Protein AF-Q4C9U4-F1 (afdb_monomer)

Mean predicted aligned error: 17.98 Å

Radius of gyration: 46.25 Å; Cα contacts (8 Å, |Δi|>4): 271; chains: 1; bounding box: 84×42×144 Å

Solvent-accessible surface area (backbone atoms only — not comparable to full-atom values): 17106 Å² total; per-residue (Å²): 130,82,78,83,85,80,72,65,66,71,36,58,35,32,34,27,28,42,93,87,68,46,87,46,75,35,77,57,85,67,97,67,53,51,79,75,48,78,47,74,36,75,90,54,76,89,84,75,85,80,78,80,55,62,67,59,51,48,65,63,47,43,60,52,55,55,50,56,50,60,75,60,50,73,76,70,82,76,93,72,94,66,97,64,71,55,94,97,53,77,74,49,69,41,57,70,42,52,44,87,82,39,47,68,47,34,73,61,52,44,58,46,47,36,68,58,89,86,20,28,19,39,51,59,46,75,88,36,45,85,39,74,25,54,98,91,33,53,58,45,40,71,50,62,42,94,69,75,85,80,55,64,46,48,36,63,63,43,72,76,89,84,85,79,97,72,87,82,89,83,81,89,71,62,97,90,59,83,83,76,81,76,88,73,83,83,71,92,73,79,92,74,87,84,83,77,93,80,81,82,93,75,86,81,86,79,80,82,74,74,81,81,81,80,83,65,69,45,35,66,43,44,87,75,80,84,48,58,27,30,37,21,37,74,74,72,80,74,92,70,86,62,81,98,76,79,87,87,75,87,89,89,129

Organism: NCBI:txid165597

Nearest PDB structures (foldseek):
  5lye-assembly1_A-3  TM=8.935E-01  e=6.958E-02  Tequatrovirus T2
  5iv5-assembly1_O  TM=3.972E-01  e=8.855E-02  Tequatrovirus T4

pLDDT: mean 73.24, std 18.72, range [34.72, 97.56]

Sequence (253 aa):
MSPNLVLDDDVVNIIYIDDQGDLRKSSTAPQVGLLIARAETSGGSISGQIEDLRPNVNMLVQPLVDNVGSIIPKSSIVVFGGAVAPNGWLFCDGTPYDPSTYPQLFSAIGYGFGQVGSLFRVPDMRDRSPVGAGISFDRGTFGGSATTSLSVDNMPAHSHNVIDPGHTHSMNHGPGQHSAVALDYHNAGNGVDAYVPQWGGHAHTIYASGVGISLENTGSGTPVSVRNPYVGFAEKVSPKFMPLLTKNFLTNQ

Structure (mmCIF, N/CA/C/O backbone):
data_AF-Q4C9U4-F1
#
_entry.id   AF-Q4C9U4-F1
#
loop_
_atom_site.group_PDB
_atom_site.id
_atom_site.type_symbol
_atom_site.label_atom_id
_atom_site.label_alt_id
_atom_site.label_comp_id
_atom_site.label_asym_id
_atom_site.label_entity_id
_atom_site.label_seq_id
_atom_site.pdbx_PDB_ins_code
_atom_site.Cartn_x
_atom_site.Cartn_y
_atom_site.Cartn_z
_atom_site.occupancy
_atom_site.B_iso_or_equiv
_atom_site.auth_seq_id
_atom_site.auth_comp_id
_atom_site.auth_asym_id
_atom_site.auth_atom_id
_atom_site.pdbx_PDB_model_num
ATOM 1 N N . MET A 1 1 ? -32.346 9.140 36.152 1.00 41.81 1 MET A N 1
ATOM 2 C CA . MET A 1 1 ? -32.151 8.888 37.593 1.00 41.81 1 MET A CA 1
ATOM 3 C C . MET A 1 1 ? -31.821 7.419 37.720 1.00 41.81 1 MET A C 1
ATOM 5 O O . MET A 1 1 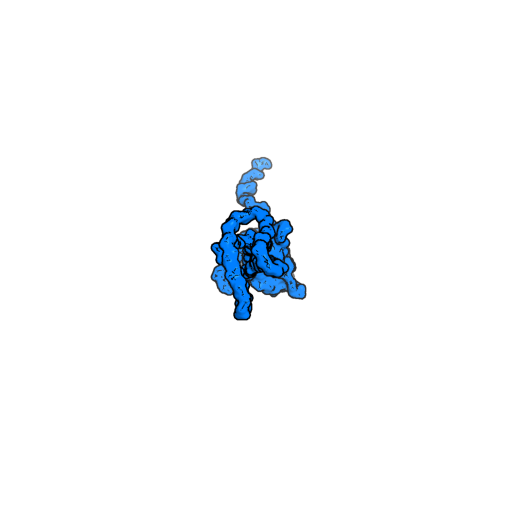? -32.661 6.612 37.339 1.00 41.81 1 MET A O 1
ATOM 9 N N . SER A 1 2 ? -30.600 7.071 38.124 1.00 48.00 2 SER A N 1
ATOM 10 C CA . SER A 1 2 ? -30.287 5.673 38.432 1.00 48.00 2 SER A CA 1
ATOM 11 C C . SER A 1 2 ? -31.188 5.225 39.585 1.00 48.00 2 SER A C 1
ATOM 13 O O . SER A 1 2 ? -31.390 6.015 40.511 1.00 48.00 2 SER A O 1
ATOM 15 N N . PRO A 1 3 ? -31.790 4.026 39.529 1.00 55.00 3 PRO A N 1
ATOM 16 C CA . PRO A 1 3 ? -32.585 3.525 40.641 1.00 55.00 3 PRO A CA 1
ATOM 17 C C . PRO A 1 3 ? -31.715 3.505 41.901 1.00 55.00 3 PRO A C 1
ATOM 19 O O . PRO A 1 3 ? -30.552 3.106 41.848 1.00 55.00 3 PRO A O 1
ATOM 22 N N . ASN A 1 4 ? -32.262 3.967 43.027 1.00 64.00 4 ASN A N 1
ATOM 23 C CA . ASN A 1 4 ? -31.571 3.883 44.310 1.00 64.00 4 ASN A CA 1
ATOM 24 C C . ASN A 1 4 ? -31.242 2.404 44.581 1.00 64.00 4 ASN A C 1
ATOM 26 O O . ASN A 1 4 ? -32.149 1.570 44.614 1.00 64.00 4 ASN A O 1
ATOM 30 N N . LEU A 1 5 ? -29.960 2.069 44.745 1.00 72.69 5 LEU A N 1
ATOM 31 C CA . LEU A 1 5 ? -29.542 0.710 45.089 1.00 72.69 5 LEU A CA 1
ATOM 32 C C . LEU A 1 5 ? -29.904 0.455 46.557 1.00 72.69 5 LEU A C 1
ATOM 34 O O . LEU A 1 5 ? -29.289 1.012 47.464 1.00 72.69 5 LEU A O 1
ATOM 38 N N . VAL A 1 6 ? -30.920 -0.371 46.789 1.00 76.62 6 VAL A N 1
ATOM 39 C CA . VAL A 1 6 ? -31.341 -0.781 48.135 1.00 76.62 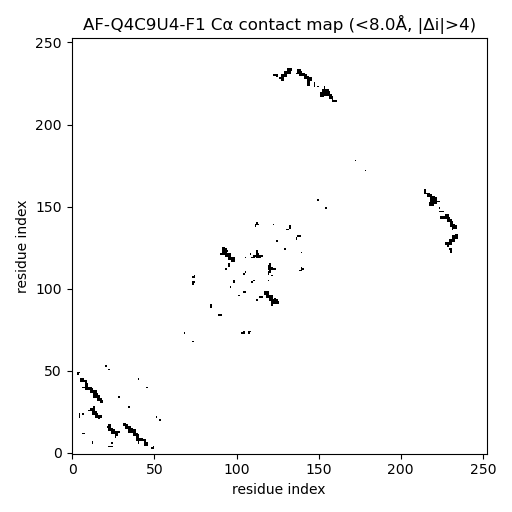6 VAL A CA 1
ATOM 40 C C . VAL A 1 6 ? -30.520 -1.995 48.549 1.00 76.62 6 VAL A C 1
ATOM 42 O O . VAL A 1 6 ? -30.505 -2.983 47.822 1.00 76.62 6 VAL A O 1
ATOM 45 N N . LEU A 1 7 ? -29.842 -1.945 49.694 1.00 76.81 7 LEU A N 1
ATOM 46 C CA . LEU A 1 7 ? -29.084 -3.076 50.239 1.00 76.81 7 LEU A CA 1
ATOM 47 C C . LEU A 1 7 ? -29.994 -3.965 51.093 1.00 76.81 7 LEU A C 1
ATOM 49 O O . LEU A 1 7 ? -30.897 -3.460 51.758 1.00 76.81 7 LEU A O 1
ATOM 53 N N . ASP A 1 8 ? -29.774 -5.276 51.034 1.00 78.38 8 ASP A N 1
ATOM 54 C CA . ASP A 1 8 ? -30.526 -6.236 51.848 1.00 78.38 8 ASP A CA 1
ATOM 55 C C . ASP A 1 8 ? -30.056 -6.161 53.312 1.00 78.38 8 ASP A C 1
ATOM 57 O O . ASP A 1 8 ? -28.891 -5.845 53.564 1.00 78.38 8 ASP A O 1
ATOM 61 N N . ASP A 1 9 ? -30.954 -6.405 54.267 1.00 79.56 9 ASP A N 1
ATOM 62 C CA . ASP A 1 9 ? -30.659 -6.338 55.708 1.00 79.56 9 ASP A CA 1
ATOM 63 C C . ASP A 1 9 ? -30.027 -7.641 56.218 1.00 79.56 9 ASP A C 1
ATOM 65 O O . ASP A 1 9 ? -30.313 -8.713 55.682 1.00 79.56 9 ASP A O 1
ATOM 69 N N . ASP A 1 10 ? -29.175 -7.541 57.240 1.00 76.06 10 ASP A N 1
ATOM 70 C CA . ASP A 1 10 ? -28.496 -8.663 57.912 1.00 76.06 10 ASP A CA 1
ATOM 71 C C . ASP A 1 10 ? -27.757 -9.646 56.973 1.00 76.06 10 ASP A C 1
ATOM 73 O O . ASP A 1 10 ? -27.529 -10.813 57.307 1.00 76.06 10 ASP A O 1
ATOM 77 N N . VAL A 1 11 ? -27.349 -9.190 55.783 1.00 76.50 11 VAL A N 1
ATOM 78 C CA . VAL A 1 11 ? -26.591 -9.997 54.816 1.00 76.50 11 VAL A CA 1
ATOM 79 C C . VAL A 1 11 ? -25.415 -9.229 54.224 1.00 76.50 11 VAL A C 1
ATOM 81 O O . VAL A 1 11 ? -25.391 -7.997 54.152 1.00 76.50 11 VAL A O 1
ATOM 84 N N . VAL A 1 12 ? -24.425 -9.982 53.745 1.00 77.44 12 VAL A N 1
ATOM 85 C CA . VAL A 1 12 ? -23.320 -9.423 52.966 1.00 77.44 12 VAL A CA 1
ATOM 86 C C . VAL A 1 12 ? -23.867 -8.916 51.636 1.00 77.44 12 VAL A C 1
ATOM 88 O O . VAL A 1 12 ? -24.388 -9.683 50.830 1.00 77.44 12 VAL A O 1
ATOM 91 N N . ASN A 1 13 ? -23.696 -7.623 51.390 1.00 79.38 13 ASN A N 1
ATOM 92 C CA . ASN A 1 13 ? -23.972 -6.980 50.119 1.00 79.38 13 ASN A CA 1
ATOM 93 C C . ASN A 1 13 ? -22.645 -6.618 49.446 1.00 79.38 13 ASN A C 1
ATOM 95 O O . ASN A 1 13 ? -21.851 -5.836 49.968 1.00 79.38 13 ASN A O 1
ATOM 99 N N . ILE A 1 14 ? -22.412 -7.159 48.261 1.00 79.75 14 ILE A N 1
ATOM 100 C CA . ILE A 1 14 ? -21.295 -6.802 47.393 1.00 79.75 14 ILE A CA 1
ATOM 101 C C . ILE A 1 14 ? -21.823 -5.875 46.312 1.00 79.75 14 ILE A C 1
ATOM 103 O O . ILE A 1 14 ? -22.688 -6.261 45.530 1.00 79.75 14 ILE A O 1
ATOM 107 N N . ILE A 1 15 ? -21.294 -4.658 46.277 1.00 83.12 15 ILE A N 1
ATOM 108 C CA . ILE A 1 15 ? -21.667 -3.604 45.336 1.00 83.12 15 ILE A CA 1
ATOM 109 C C . ILE A 1 15 ? -20.607 -3.563 44.242 1.00 83.12 15 ILE A C 1
ATOM 111 O O . ILE A 1 15 ? -19.410 -3.467 44.534 1.00 83.12 15 ILE A O 1
ATOM 115 N N . TYR A 1 16 ? -21.036 -3.641 42.988 1.00 79.88 16 TYR A N 1
ATOM 116 C CA . TYR A 1 16 ? -20.136 -3.703 41.843 1.00 79.88 16 TYR A CA 1
ATOM 117 C C . TYR A 1 16 ? -20.717 -2.989 40.623 1.00 79.88 16 TYR A C 1
ATOM 119 O O . TYR A 1 16 ? -21.915 -2.724 40.560 1.00 79.88 16 TYR A O 1
ATOM 127 N N . ILE A 1 17 ? -19.851 -2.679 39.662 1.00 80.94 17 ILE A N 1
ATOM 128 C CA . ILE A 1 17 ? -20.240 -2.241 38.319 1.00 80.94 17 ILE A CA 1
ATOM 129 C C . ILE A 1 17 ? -20.210 -3.468 37.413 1.00 80.94 17 ILE A C 1
ATOM 131 O O . ILE A 1 17 ? -19.185 -4.156 37.381 1.00 80.94 17 ILE A O 1
ATOM 135 N N . ASP A 1 18 ? -21.303 -3.759 36.713 1.00 78.56 18 ASP A N 1
ATOM 136 C CA . ASP A 1 18 ? -21.351 -4.864 35.751 1.00 78.56 18 ASP A CA 1
ATOM 137 C C . ASP A 1 18 ? -20.635 -4.538 34.423 1.00 78.56 18 ASP A C 1
ATOM 139 O O . ASP A 1 18 ? -20.049 -3.470 34.236 1.00 78.56 18 ASP A O 1
ATOM 143 N N . ASP A 1 19 ? -20.644 -5.490 33.493 1.00 76.69 19 ASP A N 1
ATOM 144 C CA . ASP A 1 19 ? -20.041 -5.369 32.161 1.00 76.69 19 ASP A CA 1
ATOM 145 C C . ASP A 1 19 ? -20.733 -4.332 31.261 1.00 76.69 19 ASP A C 1
ATOM 147 O O . ASP A 1 19 ? -20.133 -3.863 30.293 1.00 76.69 19 ASP A O 1
ATOM 151 N N . GLN A 1 20 ? -21.967 -3.941 31.590 1.00 76.88 20 GLN A N 1
ATOM 152 C CA . GLN A 1 20 ? -22.689 -2.854 30.924 1.00 76.88 20 GLN A CA 1
ATOM 153 C C . GLN A 1 20 ? -22.413 -1.488 31.564 1.00 76.88 20 GLN A C 1
ATOM 155 O O . GLN A 1 20 ? -22.865 -0.458 31.060 1.00 76.88 20 GLN A O 1
ATOM 160 N N . GLY A 1 21 ? -21.629 -1.459 32.643 1.00 72.62 21 GLY A N 1
ATOM 161 C CA . GLY A 1 21 ? -21.299 -0.243 33.356 1.00 72.62 21 GLY A CA 1
ATOM 162 C C . GLY A 1 21 ? -22.357 0.161 34.374 1.00 72.62 21 GLY A C 1
ATOM 163 O O . GLY A 1 21 ? -22.281 1.282 34.850 1.00 72.62 21 GLY A O 1
ATOM 164 N N . ASP A 1 22 ? -23.331 -0.671 34.731 1.00 78.69 22 ASP A N 1
ATOM 165 C CA . ASP A 1 22 ? -24.367 -0.313 35.702 1.00 78.69 22 ASP A CA 1
ATOM 166 C C . ASP A 1 22 ? -23.994 -0.718 37.130 1.00 78.69 22 ASP A C 1
ATOM 168 O O . ASP A 1 22 ? -23.347 -1.735 37.368 1.00 78.69 22 ASP A O 1
ATOM 172 N N . LEU A 1 23 ? -24.455 0.065 38.110 1.00 79.75 23 LEU A N 1
ATOM 173 C CA . LEU A 1 23 ? -24.293 -0.255 39.526 1.00 79.75 23 LEU A CA 1
ATOM 174 C C . LEU A 1 23 ? -25.256 -1.385 39.928 1.00 79.75 23 LEU A C 1
ATOM 176 O O . LEU A 1 23 ? -26.476 -1.243 39.811 1.00 79.75 23 LEU A O 1
ATOM 180 N N . ARG A 1 24 ? -24.715 -2.494 40.431 1.00 83.69 24 ARG A N 1
ATOM 181 C CA . ARG A 1 24 ? -25.456 -3.695 40.843 1.00 83.69 24 ARG A CA 1
ATOM 182 C C . ARG A 1 24 ? -25.030 -4.148 42.243 1.00 83.69 24 ARG A C 1
ATOM 184 O O . ARG A 1 24 ? -24.010 -3.711 42.778 1.00 83.69 24 ARG A O 1
ATOM 191 N N . LYS A 1 25 ? -25.831 -5.034 42.843 1.00 83.25 25 LYS A N 1
ATOM 192 C CA . LYS A 1 25 ? -25.524 -5.709 44.113 1.00 83.25 25 LYS A CA 1
ATOM 193 C C . LYS A 1 25 ? -25.634 -7.228 43.987 1.00 83.25 25 LYS A C 1
ATOM 195 O O . LYS A 1 25 ? -26.390 -7.724 43.155 1.00 83.25 25 LYS A O 1
ATOM 200 N N . SER A 1 26 ? -24.890 -7.958 44.810 1.00 83.69 26 SER A N 1
ATOM 201 C CA . SER A 1 26 ? -24.942 -9.421 44.927 1.00 83.69 26 SER A CA 1
ATOM 202 C C . SER A 1 26 ? -24.557 -9.859 46.341 1.00 83.69 26 SER A C 1
ATOM 204 O O . SER A 1 26 ? -23.818 -9.157 47.021 1.00 83.69 26 SER A O 1
ATOM 206 N N . SER A 1 27 ? -25.006 -11.034 46.779 1.00 78.25 27 SER A N 1
ATOM 207 C CA . SER A 1 27 ? -24.552 -11.663 48.029 1.00 78.25 27 SER A CA 1
ATOM 208 C C . SER A 1 27 ? -23.207 -12.390 47.895 1.00 78.25 27 SER A C 1
ATOM 210 O O . SER A 1 27 ? -22.598 -12.780 48.888 1.00 78.25 27 SER A O 1
ATOM 212 N N . THR A 1 28 ? -22.722 -12.572 46.664 1.00 78.88 28 THR A N 1
ATOM 213 C CA . THR A 1 28 ? -21.445 -13.228 46.341 1.00 78.88 28 THR A CA 1
ATOM 214 C C . THR A 1 28 ? -20.666 -12.428 45.304 1.00 78.88 28 THR A C 1
ATOM 216 O O . THR A 1 28 ? -21.250 -11.690 44.506 1.00 78.88 28 THR A O 1
ATOM 219 N N . ALA A 1 29 ? -19.334 -12.531 45.339 1.00 72.75 29 ALA A N 1
ATOM 220 C CA . ALA A 1 29 ? -18.484 -11.754 44.448 1.00 72.75 29 ALA A CA 1
ATOM 221 C C . ALA A 1 29 ? -18.708 -12.225 43.001 1.00 72.75 29 ALA A C 1
ATOM 223 O O . ALA A 1 29 ? -18.547 -13.420 42.732 1.00 72.75 29 ALA A O 1
ATOM 224 N N . PRO A 1 30 ? -19.094 -11.334 42.072 1.00 73.44 30 PRO A N 1
ATOM 225 C CA . PRO A 1 30 ? -19.290 -11.718 40.685 1.00 73.44 30 PRO A CA 1
ATOM 226 C C . PRO A 1 30 ? -17.948 -12.086 40.038 1.00 73.44 30 PRO A C 1
ATOM 228 O O . PRO A 1 30 ? -16.906 -11.525 40.373 1.00 73.44 30 PRO A O 1
ATOM 231 N N . GLN A 1 31 ? -17.975 -13.019 39.083 1.00 73.31 31 GLN A N 1
ATOM 232 C CA . GLN A 1 31 ? -16.783 -13.378 38.301 1.00 73.31 31 GLN A CA 1
ATOM 233 C C . GLN A 1 31 ? -16.378 -12.284 37.302 1.00 73.31 31 GLN A C 1
ATOM 235 O O . GLN A 1 31 ? -15.238 -12.261 36.845 1.00 73.31 31 GLN A O 1
ATOM 240 N N . VAL A 1 32 ? -17.310 -11.387 36.965 1.00 61.91 32 VAL A N 1
ATOM 241 C CA . VAL A 1 32 ? -17.125 -10.276 36.028 1.00 61.91 32 VAL A CA 1
ATOM 242 C C . VAL A 1 32 ? -17.750 -9.021 36.637 1.00 61.91 32 VAL A C 1
ATOM 244 O O . VAL A 1 32 ? -18.894 -9.059 37.083 1.00 61.91 32 VAL A O 1
ATOM 247 N N . GLY A 1 33 ? -16.995 -7.924 36.668 1.00 66.00 33 GLY A N 1
ATOM 248 C CA . GLY A 1 33 ? -17.428 -6.635 37.209 1.00 66.00 33 GLY A CA 1
ATOM 249 C C . GLY A 1 33 ? -16.389 -6.003 38.135 1.00 66.00 33 GLY A C 1
ATOM 250 O O . GLY A 1 33 ? -15.530 -6.688 38.694 1.00 66.00 33 GLY A O 1
ATOM 251 N N . LEU A 1 34 ? -16.450 -4.681 38.292 1.00 76.38 34 LEU A N 1
ATOM 252 C CA . LEU A 1 34 ? -15.568 -3.962 39.211 1.00 76.38 34 LEU A CA 1
ATOM 253 C C . LEU A 1 34 ? -16.214 -3.902 40.592 1.00 76.38 34 LEU A C 1
ATOM 255 O O . LEU A 1 34 ? -17.219 -3.222 40.779 1.00 76.38 34 LEU A O 1
ATOM 259 N N . LEU A 1 35 ? -15.625 -4.600 41.559 1.00 73.44 35 LEU A N 1
ATOM 260 C CA . LEU A 1 35 ? -16.020 -4.536 42.965 1.00 73.44 35 LEU A CA 1
ATOM 261 C C . LEU A 1 35 ? -15.749 -3.130 43.513 1.00 73.44 35 LEU A C 1
ATOM 263 O O . LEU A 1 35 ? -14.612 -2.664 43.472 1.00 73.44 35 LEU A O 1
ATOM 267 N N . ILE A 1 36 ? -16.780 -2.474 44.043 1.00 75.69 36 ILE A N 1
ATOM 268 C CA . ILE A 1 36 ? -16.663 -1.124 44.612 1.00 75.69 36 ILE A CA 1
ATOM 269 C C . ILE A 1 36 ? -16.715 -1.172 46.139 1.00 75.69 36 ILE A C 1
ATOM 271 O O . ILE A 1 36 ? -15.993 -0.429 46.800 1.00 75.69 36 ILE A O 1
ATOM 275 N N . ALA A 1 37 ? -17.548 -2.044 46.718 1.00 71.31 37 ALA A N 1
ATOM 276 C CA . ALA A 1 37 ? -17.677 -2.158 48.169 1.00 71.31 37 ALA A CA 1
ATOM 277 C C . ALA A 1 37 ? -18.236 -3.517 48.617 1.00 71.31 37 ALA A C 1
ATOM 279 O O . ALA A 1 37 ? -18.977 -4.178 47.889 1.00 71.31 37 ALA A O 1
ATOM 280 N N . ARG A 1 38 ? -17.924 -3.889 49.864 1.00 74.88 38 ARG A N 1
ATOM 281 C CA . ARG A 1 38 ? -18.645 -4.903 50.647 1.00 74.88 38 ARG A CA 1
ATOM 282 C C . ARG A 1 38 ? -19.289 -4.192 51.833 1.00 74.88 38 ARG A C 1
ATOM 284 O O . ARG A 1 38 ? -18.587 -3.495 52.560 1.00 74.88 38 ARG A O 1
ATOM 291 N N . ALA A 1 39 ? -20.586 -4.380 52.026 1.00 71.12 39 ALA A N 1
ATOM 292 C CA . ALA A 1 39 ? -21.332 -3.845 53.155 1.00 71.12 39 ALA A CA 1
ATOM 293 C C . ALA A 1 39 ? -22.038 -4.983 53.896 1.00 71.12 39 ALA A C 1
ATOM 295 O O . ALA A 1 39 ? -22.618 -5.867 53.271 1.00 71.12 39 ALA A O 1
ATOM 296 N N . GLU A 1 40 ? -21.987 -4.946 55.221 1.00 67.75 40 GLU A N 1
ATOM 297 C CA . GLU A 1 40 ? -22.789 -5.788 56.104 1.00 67.75 40 GLU A CA 1
ATOM 298 C C . GLU A 1 40 ? -23.704 -4.839 56.874 1.00 67.75 40 GLU A C 1
ATOM 300 O O . GLU A 1 40 ? -23.242 -3.905 57.534 1.00 67.75 40 GLU A O 1
ATOM 305 N N . THR A 1 41 ? -25.005 -5.006 56.686 1.00 67.19 41 THR A N 1
ATOM 306 C CA . THR A 1 41 ? -26.048 -4.248 57.378 1.00 67.19 41 THR A CA 1
ATOM 307 C C . THR A 1 41 ? -26.399 -4.987 58.669 1.00 67.19 41 THR A C 1
ATOM 309 O O . THR A 1 41 ? -26.332 -6.212 58.717 1.00 67.19 41 THR A O 1
ATOM 312 N N . SER A 1 42 ? -26.712 -4.251 59.736 1.00 58.09 42 SER A N 1
ATOM 313 C CA . SER A 1 42 ? -27.291 -4.834 60.946 1.00 58.09 42 SER A CA 1
ATOM 314 C C . SER A 1 42 ? -28.379 -3.913 61.475 1.00 58.09 42 SER A C 1
ATOM 316 O O . SER A 1 42 ? -28.087 -2.801 61.925 1.00 58.09 42 SER A O 1
ATOM 318 N N . GLY A 1 43 ? -29.631 -4.363 61.384 1.00 61.25 43 GLY A N 1
ATOM 319 C CA . GLY A 1 43 ? -30.790 -3.663 61.937 1.00 61.25 43 GLY A CA 1
ATOM 320 C C . GLY A 1 43 ? -31.238 -2.401 61.189 1.00 61.25 43 GLY A C 1
ATOM 321 O O . GLY A 1 43 ? -31.706 -1.459 61.837 1.00 61.25 43 GLY A O 1
ATOM 322 N N . GLY A 1 44 ? -31.137 -2.359 59.854 1.00 61.06 44 GLY A N 1
ATOM 323 C CA . GLY A 1 44 ? -31.776 -1.301 59.059 1.00 61.06 44 GLY A CA 1
ATOM 324 C C . GLY A 1 44 ? -31.067 -0.902 57.762 1.00 61.06 44 GLY A C 1
ATOM 325 O O . GLY A 1 44 ? -29.862 -1.077 57.582 1.00 61.06 44 GLY A O 1
ATOM 326 N N . SER A 1 45 ? -31.839 -0.303 56.844 1.00 60.22 45 SER A N 1
ATOM 327 C CA . SER A 1 45 ? -31.342 0.216 55.563 1.00 60.22 45 SER A CA 1
ATOM 328 C C . SER A 1 45 ? -30.299 1.320 55.747 1.00 60.22 45 SER A C 1
ATOM 330 O O . SER A 1 45 ? -30.536 2.314 56.430 1.00 60.22 45 SER A O 1
ATOM 332 N N . ILE A 1 46 ? -29.192 1.219 55.010 1.00 59.44 46 ILE A N 1
ATOM 333 C CA . ILE A 1 46 ? -28.313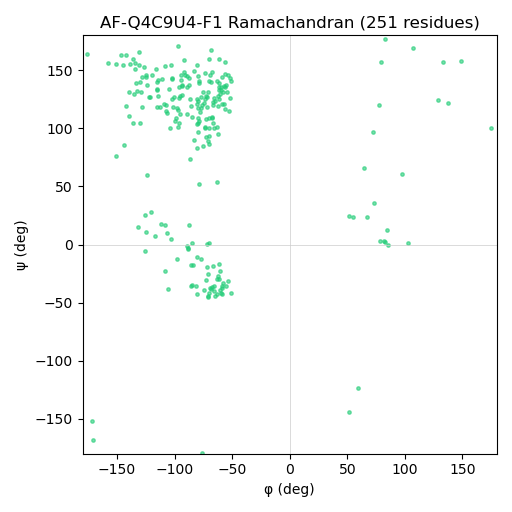 2.359 54.735 1.00 59.44 46 ILE A CA 1
ATOM 334 C C . ILE A 1 46 ? -29.103 3.337 53.849 1.00 59.44 46 ILE A C 1
ATOM 336 O O . ILE A 1 46 ? -29.323 3.074 52.667 1.00 59.44 46 ILE A O 1
ATOM 340 N N . SER A 1 47 ? -29.583 4.444 54.422 1.00 56.91 47 SER A N 1
ATOM 341 C CA . SER A 1 47 ? -30.332 5.474 53.692 1.00 56.91 47 SER A CA 1
ATOM 342 C C . SER A 1 47 ? -29.407 6.609 53.238 1.00 56.91 47 SER A C 1
ATOM 344 O O . SER A 1 47 ? -28.906 7.368 54.066 1.00 56.91 47 SER A O 1
ATOM 346 N N . GLY A 1 48 ? -29.201 6.752 51.926 1.00 56.00 48 GLY A N 1
ATOM 347 C CA . GLY A 1 48 ? -28.425 7.840 51.323 1.00 56.00 48 GLY A CA 1
ATOM 348 C C . GLY A 1 48 ? -28.444 7.792 49.791 1.00 56.00 48 GLY A C 1
ATOM 349 O O . GLY A 1 48 ? -28.820 6.779 49.204 1.00 56.00 48 GLY A O 1
ATOM 350 N N . GLN A 1 49 ? -28.068 8.893 49.134 1.00 53.75 49 GLN A N 1
ATOM 351 C CA . GLN A 1 49 ? -27.789 8.894 47.693 1.00 53.75 49 GLN A CA 1
ATOM 352 C C . GLN A 1 49 ? -26.420 8.243 47.479 1.00 53.75 49 GLN A C 1
ATOM 354 O O . GLN A 1 49 ? -25.426 8.715 48.025 1.00 53.75 49 GLN A O 1
ATOM 359 N N . ILE A 1 50 ? -26.363 7.153 46.717 1.00 58.72 50 ILE A N 1
ATOM 360 C CA . ILE A 1 50 ? -25.087 6.549 46.330 1.00 58.72 50 ILE A CA 1
ATOM 361 C C . ILE A 1 50 ? -24.526 7.369 45.177 1.00 58.72 50 ILE A C 1
ATOM 363 O O . ILE A 1 50 ? -25.146 7.468 44.117 1.00 58.72 50 ILE A O 1
ATOM 367 N N . GLU A 1 51 ? -23.364 7.971 45.402 1.00 62.22 51 GLU A N 1
ATOM 368 C CA . GLU A 1 51 ? -22.633 8.664 44.355 1.00 62.22 51 GLU A CA 1
ATOM 369 C C . GLU A 1 51 ? -22.043 7.642 43.381 1.00 62.22 51 GLU A C 1
ATOM 371 O O . GLU A 1 51 ? -21.363 6.687 43.765 1.00 62.22 51 GLU A O 1
ATOM 376 N N . ASP A 1 52 ? -22.331 7.837 42.101 1.00 61.09 52 ASP A N 1
ATOM 377 C CA . ASP A 1 52 ? -21.752 7.044 41.036 1.00 61.09 52 ASP A CA 1
ATOM 378 C C . ASP A 1 52 ? -20.263 7.382 40.901 1.00 61.09 52 ASP A C 1
ATOM 380 O O . ASP A 1 52 ? -19.905 8.463 40.440 1.00 61.09 52 ASP A O 1
ATOM 384 N N . LEU A 1 53 ? -19.390 6.452 41.294 1.00 64.94 53 LEU A N 1
ATOM 385 C CA . LEU A 1 53 ? -17.939 6.610 41.175 1.00 64.94 53 LEU A CA 1
ATOM 386 C C . LEU A 1 53 ? -17.399 6.206 39.792 1.00 64.94 53 LEU A C 1
ATOM 388 O O . LEU A 1 53 ? -16.190 6.315 39.573 1.00 64.94 53 LEU A O 1
ATOM 392 N N . ARG A 1 54 ? -18.246 5.785 38.834 1.00 64.50 54 ARG A N 1
ATOM 393 C CA . ARG A 1 54 ? -17.817 5.504 37.445 1.00 64.50 54 ARG A CA 1
ATOM 394 C C . ARG A 1 54 ? -17.027 6.656 36.819 1.00 64.50 54 ARG A C 1
ATOM 396 O O . ARG A 1 54 ? -16.008 6.364 36.201 1.00 64.50 54 ARG A O 1
ATOM 403 N N . PRO A 1 55 ? -17.391 7.943 36.990 1.00 63.94 55 PRO A N 1
ATOM 404 C CA . PRO A 1 55 ? -16.582 9.055 36.494 1.00 63.94 55 PRO A CA 1
ATOM 405 C C . PRO A 1 55 ? -15.158 9.068 37.076 1.00 63.94 55 PRO A C 1
ATOM 407 O O . PRO A 1 55 ? -14.205 9.316 36.341 1.00 63.94 55 PRO A O 1
ATOM 410 N N . ASN A 1 56 ? -14.992 8.715 38.354 1.00 64.31 56 ASN A N 1
ATOM 411 C CA . ASN A 1 56 ? -13.688 8.670 39.026 1.00 64.31 56 ASN A CA 1
ATOM 412 C C . ASN A 1 56 ? -12.851 7.462 38.581 1.00 64.31 56 ASN A C 1
ATOM 414 O O . ASN A 1 56 ? -11.650 7.589 38.348 1.00 64.31 56 ASN A O 1
ATOM 418 N N . VAL A 1 57 ? -13.484 6.300 38.395 1.00 65.25 57 VAL A N 1
ATOM 419 C CA . VAL A 1 57 ? -12.831 5.113 37.818 1.00 65.25 57 VAL A CA 1
ATOM 420 C C . VAL A 1 57 ? -12.423 5.381 36.370 1.00 65.25 57 VAL A C 1
ATOM 422 O O . VAL A 1 57 ? -11.286 5.103 35.999 1.00 65.25 57 VAL A O 1
ATOM 425 N N . ASN A 1 58 ? -13.294 5.997 35.569 1.00 63.62 58 ASN A N 1
ATOM 426 C CA . ASN A 1 58 ? -12.979 6.396 34.199 1.00 63.62 58 ASN A CA 1
ATOM 427 C C . ASN A 1 58 ? -11.816 7.394 34.170 1.00 63.62 58 ASN A C 1
ATOM 429 O O . ASN A 1 58 ? -10.931 7.257 33.337 1.00 63.62 58 ASN A O 1
ATOM 433 N N . MET A 1 59 ? -11.741 8.338 35.109 1.00 63.53 59 MET A N 1
ATOM 434 C CA . MET A 1 59 ? -10.584 9.233 35.228 1.00 63.53 59 MET A CA 1
ATOM 435 C C . MET A 1 59 ? -9.265 8.515 35.557 1.00 63.53 59 MET A C 1
ATOM 437 O O . MET A 1 59 ? -8.207 9.001 35.163 1.00 63.53 59 MET A O 1
ATOM 441 N N . LEU A 1 60 ? -9.301 7.381 36.262 1.00 65.06 60 LEU A N 1
ATOM 442 C CA . LEU A 1 60 ? -8.108 6.590 36.597 1.00 65.06 60 LEU A CA 1
ATOM 443 C C . LEU A 1 60 ? -7.725 5.601 35.488 1.00 65.06 60 LEU A C 1
ATOM 445 O O . LEU A 1 60 ? -6.543 5.364 35.243 1.00 65.06 60 LEU A O 1
ATOM 449 N N . VAL A 1 61 ? -8.720 5.029 34.811 1.00 67.06 61 VAL A N 1
ATOM 450 C CA . VAL A 1 61 ? -8.532 4.021 33.761 1.00 67.06 61 VAL A CA 1
ATOM 451 C C . VAL A 1 61 ? -8.258 4.667 32.406 1.00 67.06 61 VAL A C 1
ATOM 453 O O . VAL A 1 61 ? -7.437 4.147 31.654 1.00 67.06 61 VAL A O 1
ATOM 456 N N . GLN A 1 62 ? -8.852 5.822 32.097 1.00 67.06 62 GLN A N 1
ATOM 457 C CA . GLN A 1 62 ? -8.613 6.483 30.814 1.00 67.06 62 GLN A CA 1
ATOM 458 C C . GLN A 1 62 ? -7.168 6.848 30.523 1.00 67.06 62 GLN A C 1
ATOM 460 O O . GLN A 1 62 ? -6.726 6.533 29.423 1.00 67.06 62 GLN A O 1
ATOM 465 N N . PRO A 1 63 ? -6.366 7.385 31.456 1.00 64.56 63 PRO A N 1
ATOM 466 C CA . PRO A 1 63 ? -4.955 7.588 31.166 1.00 64.56 63 PRO A CA 1
ATOM 467 C C . PRO A 1 63 ? -4.229 6.268 30.870 1.00 64.56 63 PRO A C 1
ATOM 469 O O . PRO A 1 63 ? -3.300 6.267 30.072 1.00 64.56 63 PRO A O 1
ATOM 472 N N . LEU A 1 64 ? -4.644 5.128 31.439 1.00 65.12 64 LEU A N 1
ATOM 473 C CA . LEU A 1 64 ? -4.081 3.818 31.083 1.00 65.12 64 LEU A CA 1
ATOM 474 C C . LEU A 1 64 ? -4.512 3.382 29.676 1.00 65.12 64 LEU A C 1
ATOM 476 O O . LEU A 1 64 ? -3.665 2.957 28.896 1.00 65.12 64 LEU A O 1
ATOM 480 N N . VAL A 1 65 ? -5.788 3.532 29.321 1.00 66.56 65 VAL A N 1
ATOM 481 C CA . VAL A 1 65 ? -6.316 3.213 27.980 1.00 66.56 65 VAL A CA 1
ATOM 482 C C . VAL A 1 65 ? -5.681 4.103 26.903 1.00 66.56 65 VAL A C 1
ATOM 484 O O . VAL A 1 65 ? -5.249 3.602 25.862 1.00 66.56 65 VAL A O 1
ATOM 487 N N . ASP A 1 66 ? -5.531 5.396 27.182 1.00 64.50 66 ASP A N 1
ATOM 488 C CA . ASP A 1 66 ? -4.857 6.367 26.318 1.00 64.50 66 ASP A CA 1
ATOM 489 C C . ASP A 1 66 ? -3.360 6.051 26.181 1.00 64.50 66 ASP A C 1
ATOM 491 O O . ASP A 1 66 ? -2.804 6.108 25.080 1.00 64.50 66 ASP A O 1
ATOM 495 N N . ASN A 1 67 ? -2.705 5.639 27.274 1.00 62.38 67 ASN A N 1
ATOM 496 C CA . ASN A 1 67 ? -1.303 5.221 27.253 1.00 62.38 67 ASN A CA 1
ATOM 497 C C . ASN A 1 67 ? -1.095 3.917 26.468 1.00 62.38 67 ASN A C 1
ATOM 499 O O . ASN A 1 67 ? -0.104 3.804 25.749 1.00 62.38 67 ASN A O 1
ATOM 503 N N . VAL A 1 68 ? -2.025 2.957 26.524 1.00 60.66 68 VAL A N 1
ATOM 504 C CA . VAL A 1 68 ? -1.963 1.742 25.688 1.00 60.66 68 VAL A CA 1
ATOM 505 C C . VAL A 1 68 ? -2.196 2.090 24.213 1.00 60.66 68 VAL A C 1
ATOM 507 O O . VAL A 1 68 ? -1.484 1.586 23.342 1.00 60.66 68 VAL A O 1
ATOM 510 N N . GLY A 1 69 ? -3.103 3.030 23.922 1.00 57.12 69 GLY A N 1
ATOM 511 C CA . GLY A 1 69 ? -3.273 3.616 22.586 1.00 57.12 69 GLY A CA 1
ATOM 512 C C . GLY A 1 69 ? -2.037 4.364 22.063 1.00 57.12 69 GLY A C 1
ATOM 513 O O . GLY A 1 69 ? -1.919 4.577 20.856 1.00 57.12 69 GLY A O 1
ATOM 514 N N . SER A 1 70 ? -1.098 4.718 22.947 1.00 59.19 70 SER A N 1
ATOM 515 C CA . SER A 1 70 ? 0.182 5.334 22.593 1.00 59.19 70 SER A CA 1
ATOM 516 C C . SER A 1 70 ? 1.281 4.326 22.234 1.00 59.19 70 SER A C 1
ATOM 518 O O . SER A 1 70 ? 2.272 4.741 21.631 1.00 59.19 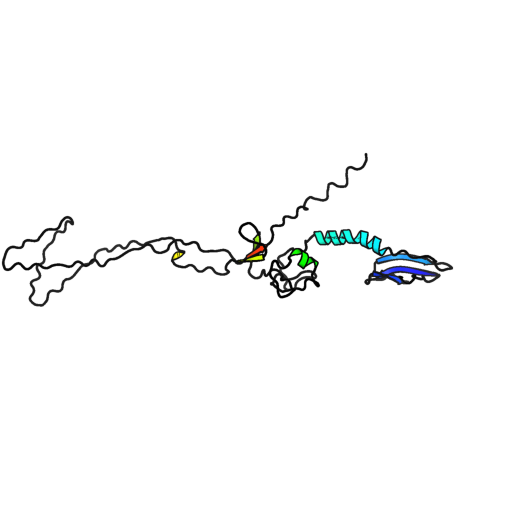70 SER A O 1
ATOM 520 N N . ILE A 1 71 ? 1.152 3.039 22.586 1.00 69.06 71 ILE A N 1
ATOM 521 C CA . ILE A 1 71 ? 2.214 2.042 22.334 1.00 69.06 71 ILE A CA 1
ATOM 522 C C . ILE A 1 71 ? 2.327 1.755 20.834 1.00 69.06 71 ILE A C 1
ATOM 524 O O . ILE A 1 71 ? 3.428 1.684 20.292 1.00 69.06 71 ILE A O 1
ATOM 528 N N . ILE A 1 72 ? 1.185 1.635 20.156 1.00 74.44 72 ILE A N 1
ATOM 529 C CA . ILE A 1 72 ? 1.107 1.493 18.704 1.00 74.44 72 ILE A CA 1
ATOM 530 C C . ILE A 1 72 ? 0.093 2.521 18.194 1.00 74.44 72 ILE A C 1
ATOM 532 O O . ILE A 1 72 ? -1.114 2.325 18.368 1.00 74.44 72 ILE A O 1
ATOM 536 N N . PRO A 1 73 ? 0.559 3.627 17.589 1.00 78.75 73 PRO A N 1
ATOM 537 C CA . PRO A 1 73 ? -0.322 4.637 17.031 1.00 78.75 73 PRO A CA 1
ATOM 538 C C . PRO A 1 73 ? -1.347 4.051 16.058 1.00 78.75 73 PRO A C 1
ATOM 540 O O . PRO A 1 73 ? -1.073 3.140 15.273 1.00 78.75 73 PRO A O 1
ATOM 543 N N . LYS A 1 74 ? -2.546 4.637 16.045 1.00 80.06 74 LYS A N 1
ATOM 544 C CA . LYS A 1 74 ? -3.522 4.376 14.980 1.00 80.06 74 LYS A CA 1
ATOM 545 C C . LYS A 1 74 ? -2.866 4.722 13.639 1.00 80.06 74 LYS A C 1
ATOM 547 O O . LYS A 1 74 ? -2.206 5.755 13.547 1.00 80.06 74 LYS A O 1
ATOM 552 N N . SER A 1 75 ? -3.055 3.872 12.626 1.00 83.94 75 SER A N 1
ATOM 553 C CA . SER A 1 75 ? -2.345 3.855 11.325 1.00 83.94 75 SER A CA 1
ATOM 554 C C . SER A 1 75 ? -0.940 3.240 11.292 1.00 83.94 75 SER A C 1
ATOM 556 O O . SER A 1 75 ? -0.326 3.224 10.226 1.00 83.94 75 SER A O 1
ATOM 558 N N . SER A 1 76 ? -0.430 2.686 12.395 1.00 87.38 76 SER A N 1
ATOM 559 C CA . SER A 1 76 ? 0.777 1.861 12.322 1.00 87.38 76 SER A CA 1
ATOM 560 C C . SER A 1 76 ? 0.543 0.615 11.474 1.00 87.38 76 SER A C 1
ATOM 562 O O . SER A 1 76 ? -0.499 -0.034 11.553 1.00 87.38 76 SER A O 1
ATOM 564 N N . ILE A 1 77 ? 1.558 0.275 10.690 1.00 89.31 77 ILE A N 1
ATOM 565 C CA . ILE A 1 77 ? 1.586 -0.918 9.854 1.00 89.31 77 ILE A CA 1
ATOM 566 C C . ILE A 1 77 ? 2.691 -1.814 10.386 1.00 89.31 77 ILE A C 1
ATOM 568 O O . ILE A 1 77 ? 3.806 -1.358 10.637 1.00 89.31 77 ILE A O 1
ATOM 572 N N . VAL A 1 78 ? 2.372 -3.091 10.552 1.00 89.50 78 VAL A N 1
ATOM 573 C CA . VAL A 1 78 ? 3.319 -4.121 10.971 1.00 89.50 78 VAL A CA 1
ATOM 574 C C . VAL A 1 78 ? 3.245 -5.281 9.993 1.00 89.50 78 VAL A C 1
ATOM 576 O O . VAL A 1 78 ? 2.173 -5.611 9.486 1.00 89.50 78 VAL A O 1
ATOM 579 N N . VAL A 1 79 ? 4.389 -5.903 9.720 1.00 90.56 79 VAL A N 1
ATOM 580 C CA . VAL A 1 79 ? 4.417 -7.150 8.956 1.00 90.56 79 VAL A CA 1
ATOM 581 C C . VAL A 1 79 ? 3.875 -8.255 9.853 1.00 90.56 79 VAL A C 1
ATOM 583 O O . VAL A 1 79 ? 4.333 -8.426 10.983 1.00 90.56 79 VAL A O 1
ATOM 586 N N . PHE A 1 80 ? 2.892 -8.997 9.354 1.00 92.62 80 PHE A N 1
ATOM 587 C CA . PHE A 1 80 ? 2.203 -10.031 10.110 1.00 92.62 80 PHE A CA 1
ATOM 588 C C . PHE A 1 80 ? 2.318 -11.375 9.392 1.00 92.62 80 PHE A C 1
ATOM 590 O O . PHE A 1 80 ? 2.012 -11.478 8.209 1.00 92.62 80 PHE A O 1
ATOM 597 N N . GLY A 1 81 ? 2.780 -12.401 10.110 1.00 90.94 81 GLY A N 1
ATOM 598 C CA . GLY A 1 81 ? 3.001 -13.742 9.556 1.00 90.94 81 GLY A CA 1
ATOM 599 C C . GLY A 1 81 ? 1.784 -14.671 9.604 1.00 90.94 81 GLY A C 1
ATOM 600 O O . GLY A 1 81 ? 1.877 -15.803 9.139 1.00 90.94 81 GLY A O 1
ATOM 601 N N . GLY A 1 82 ? 0.666 -14.241 10.200 1.00 92.12 82 GLY A N 1
ATOM 602 C CA . GLY A 1 82 ? -0.555 -15.044 10.295 1.00 92.12 82 GLY A CA 1
ATOM 603 C C . GLY A 1 82 ? -1.525 -14.802 9.136 1.00 92.12 82 GLY A C 1
ATOM 604 O O . GLY A 1 82 ? -1.505 -13.759 8.491 1.00 92.12 82 GLY A O 1
ATOM 605 N N . ALA A 1 83 ? -2.422 -15.762 8.905 1.00 93.38 83 ALA A N 1
ATOM 606 C CA . ALA A 1 83 ? -3.422 -15.689 7.834 1.00 93.38 83 ALA A CA 1
ATOM 607 C C . ALA A 1 83 ? -4.697 -14.910 8.214 1.00 93.38 83 ALA A C 1
ATOM 609 O O . ALA A 1 83 ? -5.460 -14.516 7.338 1.00 93.38 83 ALA A O 1
ATOM 610 N N . VAL A 1 84 ? -4.943 -14.692 9.510 1.00 93.56 84 VAL A N 1
ATOM 611 C CA . VAL A 1 84 ? -6.142 -14.013 10.025 1.00 93.56 84 VAL A CA 1
ATOM 612 C C . VAL A 1 84 ? -5.716 -12.799 10.834 1.00 93.56 84 VAL A C 1
ATOM 614 O O . VAL A 1 84 ? -4.906 -12.930 11.752 1.00 93.56 84 VAL A O 1
ATOM 617 N N . ALA A 1 85 ? -6.261 -11.629 10.499 1.00 88.94 85 ALA A N 1
ATOM 618 C CA . ALA A 1 85 ? -5.964 -10.395 11.211 1.00 88.94 85 ALA A CA 1
ATOM 619 C C . ALA A 1 85 ? -6.371 -10.524 12.695 1.00 88.94 85 ALA A C 1
ATOM 621 O O . ALA A 1 85 ? -7.501 -10.929 12.980 1.00 88.94 85 ALA A O 1
ATOM 622 N N . PRO A 1 86 ? -5.481 -10.194 13.648 1.00 87.19 86 PRO A N 1
ATOM 623 C CA . PRO A 1 86 ? -5.836 -10.165 15.062 1.00 87.19 86 PRO A CA 1
ATOM 624 C C . PRO A 1 86 ? -6.939 -9.140 15.354 1.00 87.19 86 PRO A C 1
ATOM 626 O O . PRO A 1 86 ? -7.124 -8.173 14.613 1.00 87.19 86 PRO A O 1
ATOM 629 N N . ASN A 1 87 ? -7.631 -9.296 16.485 1.00 84.25 87 ASN A N 1
ATOM 630 C CA . ASN A 1 87 ? -8.641 -8.328 16.918 1.00 84.25 87 ASN A CA 1
ATOM 631 C C . ASN A 1 87 ? -8.063 -6.906 16.983 1.00 84.25 87 ASN A C 1
ATOM 633 O O . ASN A 1 87 ? -7.003 -6.676 17.567 1.00 84.25 87 ASN A O 1
ATOM 637 N N . GLY A 1 88 ? -8.781 -5.951 16.389 1.00 85.31 88 GLY A N 1
ATOM 638 C CA . GLY A 1 88 ? -8.360 -4.550 16.311 1.00 85.31 88 GLY A CA 1
ATOM 639 C C . GLY A 1 88 ? -7.386 -4.225 15.171 1.00 85.31 88 GLY A C 1
ATOM 640 O O . GLY A 1 88 ? -6.983 -3.068 15.057 1.00 85.31 88 GLY A O 1
ATOM 641 N N . TRP A 1 89 ? -7.041 -5.199 14.323 1.00 88.75 89 TRP A N 1
ATOM 642 C CA . TRP A 1 89 ? -6.192 -5.017 13.145 1.00 88.75 89 TRP A CA 1
ATOM 643 C C . TRP A 1 89 ? -6.955 -5.299 11.853 1.00 88.75 89 TRP A C 1
ATOM 645 O O . TRP A 1 89 ? -7.876 -6.110 11.815 1.00 88.75 89 TRP A O 1
ATOM 655 N N . LEU A 1 90 ? -6.536 -4.630 10.781 1.00 93.31 90 LEU A N 1
ATOM 656 C CA . LEU A 1 90 ? -7.032 -4.836 9.424 1.00 93.31 90 LEU A CA 1
ATOM 657 C C . LEU A 1 90 ? -5.843 -5.145 8.515 1.00 93.31 90 LEU A C 1
ATOM 659 O O . LEU A 1 90 ? -4.751 -4.607 8.716 1.00 93.31 90 LEU A O 1
ATOM 663 N N . PHE A 1 91 ? -6.050 -5.990 7.507 1.00 95.19 91 PHE A N 1
ATOM 664 C CA . PHE A 1 91 ? -5.046 -6.183 6.467 1.00 95.19 91 PHE A CA 1
ATOM 665 C C . PHE A 1 91 ? -4.925 -4.935 5.590 1.00 95.19 91 PHE A C 1
ATOM 667 O O . PHE A 1 91 ? -5.905 -4.244 5.327 1.00 95.19 91 PHE A O 1
ATOM 674 N N . CYS A 1 92 ? -3.710 -4.658 5.118 1.00 94.56 92 CYS A N 1
ATOM 675 C CA . CYS A 1 92 ? -3.449 -3.623 4.121 1.00 94.56 92 CYS A CA 1
ATOM 676 C C . CYS A 1 92 ? -3.629 -4.208 2.709 1.00 94.56 92 CYS A C 1
ATOM 678 O O . CYS A 1 92 ? -2.652 -4.483 2.013 1.00 94.56 92 CYS A O 1
ATOM 680 N N . ASP A 1 93 ? -4.879 -4.438 2.308 1.00 95.19 93 ASP A N 1
ATOM 681 C CA . ASP A 1 93 ? -5.270 -5.089 1.047 1.00 95.19 93 ASP A CA 1
ATOM 682 C C . ASP A 1 93 ? -6.082 -4.178 0.101 1.00 95.19 93 ASP A C 1
ATOM 684 O O . ASP A 1 93 ? -6.596 -4.628 -0.925 1.00 95.19 93 ASP A O 1
ATOM 688 N N . GLY A 1 94 ? -6.207 -2.890 0.436 1.00 95.12 94 GLY A N 1
ATOM 689 C CA . GLY A 1 94 ? -7.000 -1.925 -0.324 1.00 95.12 94 GLY A CA 1
ATOM 690 C C . GLY A 1 94 ? -8.505 -1.944 -0.039 1.00 95.12 94 GLY A C 1
ATOM 691 O O . GLY A 1 94 ? -9.240 -1.205 -0.705 1.00 95.12 94 GLY A O 1
ATOM 692 N N . THR A 1 95 ? -8.989 -2.764 0.900 1.00 96.62 95 THR A N 1
ATOM 693 C CA . THR A 1 95 ? -10.423 -2.882 1.211 1.00 96.62 95 THR A CA 1
ATOM 694 C C . THR A 1 95 ? -11.025 -1.538 1.665 1.00 96.62 95 THR A C 1
ATOM 696 O O . THR A 1 95 ? -10.398 -0.809 2.441 1.00 96.62 95 THR A O 1
ATOM 699 N N . PRO A 1 96 ? -12.221 -1.156 1.171 1.00 97.56 96 PRO A N 1
ATOM 700 C CA . PRO A 1 96 ? -12.922 0.038 1.632 1.00 97.56 96 PRO A CA 1
ATOM 701 C C . PRO A 1 96 ? -13.642 -0.207 2.968 1.00 97.56 96 PRO A C 1
ATOM 703 O O . PRO A 1 96 ? -14.286 -1.237 3.150 1.00 97.56 96 PRO A O 1
ATOM 706 N N . TYR A 1 97 ? -13.587 0.773 3.869 1.00 96.62 97 TYR A N 1
ATOM 707 C CA . TYR A 1 97 ? -14.221 0.744 5.186 1.00 96.62 97 TYR A CA 1
ATOM 708 C C . TYR A 1 97 ? -15.028 2.016 5.457 1.00 96.62 97 TYR A C 1
ATOM 710 O O . TYR A 1 97 ? -14.760 3.085 4.904 1.00 96.62 97 TYR A O 1
ATOM 718 N N . ASP A 1 98 ? -16.027 1.893 6.329 1.00 97.12 98 ASP A N 1
ATOM 719 C CA . ASP A 1 98 ? -16.895 3.000 6.720 1.00 97.12 98 ASP A CA 1
ATOM 720 C C . ASP A 1 98 ? -16.216 3.885 7.787 1.00 97.12 98 ASP A C 1
ATOM 722 O O . ASP A 1 98 ? -15.818 3.370 8.844 1.00 97.12 98 ASP A O 1
ATOM 726 N N . PRO A 1 99 ? -16.094 5.211 7.561 1.00 95.00 99 PRO A N 1
ATOM 727 C CA . PRO A 1 99 ? -15.586 6.156 8.556 1.00 95.00 99 PRO A CA 1
ATOM 728 C C . PRO A 1 99 ? -16.317 6.109 9.903 1.00 95.00 99 PRO A C 1
ATOM 730 O O . PRO A 1 99 ? -15.699 6.362 10.934 1.00 95.00 99 PRO A O 1
ATOM 733 N N . SER A 1 100 ? -17.613 5.786 9.913 1.00 95.12 100 SER A N 1
ATOM 734 C CA . SER A 1 100 ? -18.420 5.685 11.136 1.00 95.12 100 SER A CA 1
ATOM 735 C C . SER A 1 100 ? -18.084 4.445 11.966 1.00 95.12 100 SER A C 1
ATOM 737 O O . SER A 1 100 ? -18.146 4.493 13.192 1.00 95.12 100 SER A O 1
ATOM 739 N N . THR A 1 101 ? -17.667 3.355 11.312 1.00 93.38 101 THR A N 1
ATOM 740 C CA . THR A 1 101 ? -17.244 2.117 11.987 1.00 93.38 101 THR A CA 1
ATOM 741 C C . THR A 1 101 ? -15.799 2.220 12.480 1.00 93.38 101 THR A C 1
ATOM 743 O O . THR A 1 101 ? -15.474 1.727 13.559 1.00 93.38 101 THR A O 1
ATOM 746 N N . TYR A 1 102 ? -14.928 2.908 11.730 1.00 92.19 102 TYR A N 1
ATOM 747 C CA . TYR A 1 102 ? -13.504 3.062 12.058 1.00 92.19 102 TYR A CA 1
ATOM 748 C C . TYR A 1 102 ? -13.059 4.538 12.146 1.00 92.19 102 TYR A C 1
ATOM 750 O O . TYR A 1 102 ? -12.123 4.947 11.448 1.00 92.19 102 TYR A O 1
ATOM 758 N N . PRO A 1 103 ? -13.652 5.354 13.040 1.00 90.62 103 PRO A N 1
ATOM 759 C CA . PRO A 1 103 ? -13.442 6.805 13.066 1.00 90.62 103 PRO A CA 1
ATOM 760 C C . PRO A 1 103 ? -12.007 7.206 13.419 1.00 90.62 103 PRO A C 1
ATOM 762 O O . PRO A 1 103 ? -11.463 8.159 12.862 1.00 90.62 103 PRO A O 1
ATOM 765 N N . GLN A 1 104 ? -11.350 6.455 14.308 1.00 87.06 104 GLN A N 1
ATOM 766 C CA . GLN A 1 104 ? -9.955 6.710 14.683 1.00 87.06 104 GLN A CA 1
ATOM 767 C C . GLN A 1 104 ? -8.980 6.411 13.539 1.00 87.06 104 GLN A C 1
ATOM 769 O O . GLN A 1 104 ? -7.999 7.132 13.363 1.00 87.06 104 GLN A O 1
ATOM 774 N N . LEU A 1 105 ? -9.244 5.361 12.754 1.00 89.12 105 LEU A N 1
ATOM 775 C CA . LEU A 1 105 ? -8.423 5.025 11.594 1.00 89.12 105 LEU A CA 1
ATOM 776 C C . LEU A 1 105 ? -8.635 6.052 10.481 1.00 89.12 105 LEU A C 1
ATOM 778 O O . LEU A 1 105 ? -7.657 6.562 9.938 1.00 89.12 105 LEU A O 1
ATOM 782 N N . PHE A 1 106 ? -9.890 6.416 10.203 1.00 93.06 106 PHE A N 1
ATOM 783 C CA . PHE A 1 106 ? -10.213 7.444 9.218 1.00 93.06 106 PHE A CA 1
ATOM 784 C C . PHE A 1 106 ? -9.588 8.799 9.570 1.00 93.06 106 PHE A C 1
ATOM 786 O O . PHE A 1 106 ? -9.002 9.439 8.704 1.00 93.06 106 PHE A O 1
ATOM 793 N N . SER A 1 107 ? -9.618 9.205 10.842 1.00 90.81 107 SER A N 1
ATOM 794 C CA . SER A 1 107 ? -8.934 10.421 11.307 1.00 90.81 107 SER A CA 1
ATOM 795 C C . SER A 1 107 ? -7.421 10.390 11.029 1.00 90.81 107 SER A C 1
ATOM 797 O O . SER A 1 107 ? -6.818 11.417 10.716 1.00 90.81 107 SER A O 1
ATOM 799 N N . ALA A 1 108 ? -6.800 9.207 11.085 1.00 88.44 108 ALA A N 1
ATOM 800 C CA . ALA A 1 108 ? -5.368 9.049 10.855 1.00 88.44 108 ALA A CA 1
ATOM 801 C C . ALA A 1 108 ? -4.976 9.025 9.364 1.00 88.44 108 ALA A C 1
ATOM 803 O O . ALA A 1 108 ? -3.973 9.642 8.999 1.00 88.44 108 ALA A O 1
ATOM 804 N N . ILE A 1 109 ? -5.728 8.321 8.506 1.00 90.88 109 ILE A N 1
ATOM 805 C CA . ILE A 1 109 ? -5.343 8.109 7.093 1.00 90.88 109 ILE A CA 1
ATOM 806 C C . ILE A 1 109 ? -6.193 8.883 6.076 1.00 90.88 109 ILE A C 1
ATOM 808 O O . ILE A 1 109 ? -5.724 9.157 4.964 1.00 90.88 109 ILE A O 1
ATOM 812 N N . GLY A 1 110 ? -7.412 9.272 6.450 1.00 92.69 110 GLY A N 1
ATOM 813 C CA . GLY A 1 110 ? -8.398 9.898 5.573 1.00 92.69 110 GLY A CA 1
ATOM 814 C C . GLY A 1 110 ? -8.626 9.096 4.291 1.00 92.69 110 GLY A C 1
ATOM 815 O O . GLY A 1 110 ? -8.529 7.872 4.270 1.00 92.69 110 GLY A O 1
ATOM 816 N N . TYR A 1 111 ? -8.847 9.803 3.187 1.00 94.31 111 TYR A N 1
ATOM 817 C CA . TYR A 1 111 ? -8.935 9.216 1.844 1.00 94.31 111 TYR A CA 1
ATOM 818 C C . TYR A 1 111 ? -7.576 9.084 1.140 1.00 94.31 111 TYR A C 1
ATOM 820 O O . TYR A 1 111 ? -7.517 8.925 -0.077 1.00 94.31 111 TYR A O 1
ATOM 828 N N . GLY A 1 112 ? -6.466 9.161 1.886 1.00 90.31 112 GLY A N 1
ATOM 829 C CA . GLY A 1 112 ? -5.116 9.208 1.316 1.00 90.31 112 GLY A CA 1
ATOM 830 C C . GLY A 1 112 ? -4.735 7.986 0.476 1.00 90.31 112 GLY A C 1
ATOM 831 O O . GLY A 1 112 ? -3.885 8.110 -0.392 1.00 90.31 112 GLY A O 1
ATOM 832 N N . PHE A 1 113 ? -5.375 6.834 0.689 1.00 92.44 113 PHE A N 1
ATOM 833 C CA . PHE A 1 113 ? -5.136 5.596 -0.069 1.00 92.44 113 PHE A CA 1
ATOM 834 C C . PHE A 1 113 ? -6.294 5.245 -1.017 1.00 92.44 113 PHE A C 1
ATOM 836 O O . PHE A 1 113 ? -6.409 4.116 -1.493 1.00 92.44 113 PHE A O 1
ATOM 843 N N . GLY A 1 114 ? -7.155 6.224 -1.300 1.00 92.62 114 GLY A N 1
ATOM 844 C CA . GLY A 1 114 ? -8.314 6.088 -2.171 1.00 92.62 114 GLY A CA 1
ATOM 845 C C . GLY A 1 114 ? -9.643 6.060 -1.418 1.00 92.62 114 GLY A C 1
ATOM 846 O O . GLY A 1 114 ? -9.712 5.956 -0.191 1.00 92.62 114 GLY A O 1
ATOM 847 N N . GLN A 1 115 ? -10.720 6.158 -2.194 1.00 95.50 115 GLN A N 1
ATOM 848 C CA . GLN A 1 115 ? -12.094 6.214 -1.702 1.00 95.50 115 GLN A CA 1
ATOM 849 C C . GLN A 1 115 ? -13.051 5.482 -2.648 1.00 95.50 115 GLN A C 1
ATOM 851 O O . GLN A 1 115 ? -12.776 5.360 -3.845 1.00 95.50 115 GLN A O 1
ATOM 856 N N . VAL A 1 116 ? -14.173 4.995 -2.115 1.00 96.62 116 VAL A N 1
ATOM 857 C CA . VAL A 1 116 ? -15.305 4.452 -2.886 1.00 96.62 116 VAL A CA 1
ATOM 858 C C . VAL A 1 116 ? -16.590 5.002 -2.282 1.00 96.62 116 VAL A C 1
ATOM 860 O O . VAL A 1 116 ? -17.002 4.575 -1.206 1.00 96.62 116 VAL A O 1
ATOM 863 N N . GLY A 1 11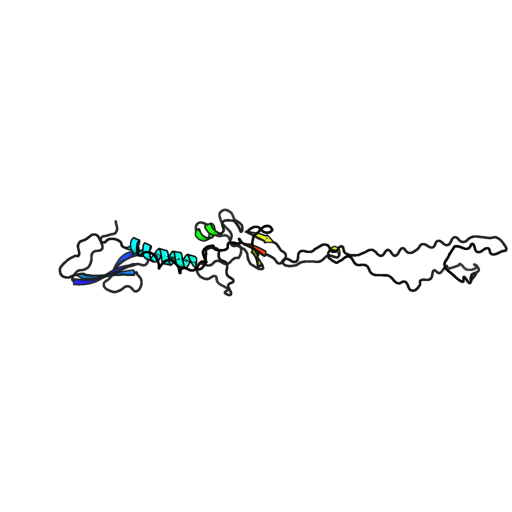7 ? -17.219 5.969 -2.950 1.00 96.19 117 GLY A N 1
ATOM 864 C CA . GLY A 1 117 ? -18.328 6.711 -2.347 1.00 96.19 117 GLY A CA 1
ATOM 865 C C . GLY A 1 117 ? -17.868 7.422 -1.071 1.00 96.19 117 GLY A C 1
ATOM 866 O O . GLY A 1 117 ? -16.906 8.184 -1.114 1.00 96.19 117 GLY A O 1
ATOM 867 N N . SER A 1 118 ? -18.527 7.145 0.057 1.00 96.00 118 SER A N 1
ATOM 868 C CA . SER A 1 118 ? -18.156 7.648 1.390 1.00 96.00 118 SER A CA 1
ATOM 869 C C . SER A 1 118 ? -17.169 6.752 2.150 1.00 96.00 118 SER A C 1
ATOM 871 O O . SER A 1 118 ? -16.803 7.069 3.279 1.00 96.00 118 SER A O 1
ATOM 873 N N . LEU A 1 119 ? -16.763 5.617 1.573 1.00 97.50 119 LEU A N 1
ATOM 874 C CA . LEU A 1 119 ? -15.857 4.669 2.216 1.00 97.50 119 LEU A CA 1
ATOM 875 C C . LEU A 1 119 ? -14.402 5.047 1.934 1.00 97.50 119 LEU A C 1
ATOM 877 O O . LEU A 1 119 ? -14.042 5.359 0.794 1.00 97.50 119 LEU A O 1
ATOM 881 N N . PHE A 1 120 ? -13.554 4.967 2.955 1.00 96.62 120 PHE A N 1
ATOM 882 C CA . PHE A 1 120 ? -12.113 5.174 2.822 1.00 96.62 120 PHE A CA 1
ATOM 883 C C . PHE A 1 120 ? -11.400 3.837 2.635 1.00 96.62 120 PHE A C 1
ATOM 885 O O . PHE A 1 120 ? -11.819 2.825 3.191 1.00 96.62 120 PHE A O 1
ATOM 892 N N . ARG A 1 121 ? -10.321 3.807 1.850 1.00 96.31 121 ARG A N 1
ATOM 893 C CA . ARG A 1 121 ? -9.527 2.587 1.663 1.00 96.31 121 ARG A CA 1
ATOM 894 C C . ARG A 1 121 ? -8.354 2.539 2.633 1.00 96.31 121 ARG A C 1
ATOM 896 O O . ARG A 1 121 ? -7.697 3.551 2.880 1.00 96.31 121 ARG A O 1
ATOM 903 N N . VAL A 1 122 ? -8.064 1.343 3.139 1.00 94.81 122 VAL A N 1
ATOM 904 C CA . VAL A 1 122 ? -6.739 1.043 3.702 1.00 94.81 122 VAL A CA 1
ATOM 905 C C . VAL A 1 122 ? -5.699 0.977 2.571 1.00 94.81 122 VAL A C 1
ATOM 907 O O . VAL A 1 122 ? -6.076 0.785 1.414 1.00 94.81 122 VAL A O 1
ATOM 910 N N . PRO A 1 123 ? -4.395 1.129 2.857 1.00 94.06 123 PRO A N 1
ATOM 911 C CA . PRO A 1 123 ? -3.351 0.900 1.859 1.00 94.06 123 PRO A CA 1
ATOM 912 C C . PRO A 1 123 ? -3.440 -0.514 1.268 1.00 94.06 123 PRO A C 1
ATOM 914 O O . PRO A 1 123 ? -3.773 -1.450 1.988 1.00 94.06 123 PRO A O 1
ATOM 917 N N . ASP A 1 124 ? -3.097 -0.691 -0.009 1.00 94.44 124 ASP A N 1
ATOM 918 C CA . ASP A 1 124 ? -2.854 -2.016 -0.596 1.00 94.44 124 ASP A CA 1
ATOM 919 C C . ASP A 1 124 ? -1.345 -2.275 -0.650 1.00 94.44 124 ASP A C 1
ATOM 921 O O . ASP A 1 124 ? -0.636 -1.679 -1.461 1.00 94.44 124 ASP A O 1
ATOM 925 N N . MET A 1 125 ? -0.852 -3.142 0.235 1.00 93.62 125 MET A N 1
ATOM 926 C CA . MET A 1 125 ? 0.571 -3.477 0.360 1.00 93.62 125 MET A CA 1
ATOM 927 C C . MET A 1 125 ? 0.940 -4.830 -0.246 1.00 93.62 125 MET A C 1
ATOM 929 O O . MET A 1 125 ? 2.091 -5.254 -0.145 1.00 93.62 125 MET A O 1
ATOM 933 N N . ARG A 1 126 ? -0.007 -5.517 -0.893 1.00 92.94 126 ARG A N 1
ATOM 934 C CA . ARG A 1 126 ? 0.301 -6.773 -1.584 1.00 92.94 126 ARG A CA 1
ATOM 935 C C . ARG A 1 126 ? 1.309 -6.488 -2.696 1.00 92.94 126 ARG A C 1
ATOM 937 O O . ARG A 1 126 ? 1.108 -5.555 -3.477 1.00 92.94 126 ARG A O 1
ATOM 944 N N . ASP A 1 127 ? 2.402 -7.249 -2.690 1.00 93.00 127 ASP A N 1
ATOM 945 C CA . ASP A 1 127 ? 3.547 -7.145 -3.606 1.00 93.00 127 ASP A CA 1
ATOM 946 C C . ASP A 1 127 ? 4.217 -5.761 -3.671 1.00 93.00 127 ASP A C 1
ATOM 948 O O . ASP A 1 127 ? 4.855 -5.423 -4.670 1.00 93.00 127 ASP A O 1
ATOM 952 N N . ARG A 1 128 ? 4.079 -4.935 -2.621 1.00 94.06 128 ARG A N 1
ATOM 953 C CA . ARG A 1 128 ? 4.590 -3.556 -2.604 1.00 94.06 128 ARG A CA 1
ATOM 954 C C . ARG A 1 128 ? 5.416 -3.251 -1.364 1.00 94.06 128 ARG A C 1
ATOM 956 O O . ARG A 1 128 ? 5.045 -3.592 -0.244 1.00 94.06 128 ARG A O 1
ATOM 963 N N . SER A 1 129 ? 6.496 -2.507 -1.569 1.00 92.25 129 SER A N 1
ATOM 964 C CA . SER A 1 129 ? 7.340 -2.003 -0.485 1.00 92.25 129 SER A CA 1
ATOM 965 C C . SER A 1 129 ? 6.887 -0.615 -0.014 1.00 92.25 129 SER A C 1
ATOM 967 O O . SER A 1 129 ? 6.463 0.209 -0.831 1.00 92.25 129 SER A O 1
ATOM 969 N N . PRO A 1 130 ? 7.004 -0.296 1.285 1.00 91.56 130 PRO A N 1
ATOM 970 C CA . PRO A 1 130 ? 6.792 1.065 1.753 1.00 91.56 130 PRO A CA 1
ATOM 971 C C . PRO A 1 130 ? 7.934 1.970 1.280 1.00 91.56 130 PRO A C 1
ATOM 973 O O . PRO A 1 130 ? 9.104 1.583 1.310 1.00 91.56 130 PRO A O 1
ATOM 976 N N . VAL A 1 131 ? 7.603 3.198 0.886 1.00 91.12 131 VAL A N 1
ATOM 977 C CA . VAL A 1 131 ? 8.586 4.271 0.684 1.00 91.12 131 VAL A CA 1
ATOM 978 C C . VAL A 1 131 ? 8.207 5.485 1.520 1.00 91.12 131 VAL A C 1
ATOM 980 O O . VAL A 1 131 ? 7.026 5.793 1.687 1.00 91.12 131 VAL A O 1
ATOM 983 N N . GLY A 1 132 ? 9.217 6.174 2.048 1.00 88.62 132 GLY A N 1
ATOM 984 C CA . GLY A 1 132 ? 9.018 7.449 2.726 1.00 88.62 132 GLY A CA 1
ATOM 985 C C . GLY A 1 132 ? 8.528 8.498 1.733 1.00 88.62 132 GLY A C 1
ATOM 986 O O . GLY A 1 132 ? 9.142 8.704 0.684 1.00 88.62 132 GLY A O 1
ATOM 987 N N . ALA A 1 133 ? 7.405 9.129 2.053 1.00 85.44 133 ALA A N 1
ATOM 988 C CA . ALA A 1 133 ? 6.914 10.282 1.328 1.00 85.44 133 ALA A CA 1
ATOM 989 C C . ALA A 1 133 ? 7.851 11.471 1.570 1.00 85.44 133 ALA A C 1
ATOM 991 O O . ALA A 1 133 ? 8.310 11.689 2.689 1.00 85.44 133 ALA A O 1
ATOM 992 N N . GLY A 1 134 ? 8.111 12.238 0.520 1.00 83.38 134 GLY A N 1
ATOM 993 C CA . GLY A 1 134 ? 9.044 13.357 0.509 1.00 83.38 134 GLY A CA 1
ATOM 994 C C . GLY A 1 134 ? 8.919 14.124 -0.803 1.00 83.38 134 GLY A C 1
ATOM 995 O O . GLY A 1 134 ? 7.873 14.099 -1.437 1.00 83.38 134 GLY A O 1
ATOM 996 N N . ILE A 1 135 ? 9.995 14.767 -1.255 1.00 81.81 135 ILE A N 1
ATOM 997 C CA . ILE A 1 135 ? 9.965 15.636 -2.450 1.00 81.81 135 ILE A CA 1
ATOM 998 C C . ILE A 1 135 ? 9.510 14.882 -3.714 1.00 81.81 135 ILE A C 1
ATOM 1000 O O . ILE A 1 135 ? 8.835 15.450 -4.564 1.00 81.81 135 ILE A O 1
ATOM 1004 N N . SER A 1 136 ? 9.889 13.609 -3.852 1.00 82.94 136 SER A N 1
ATOM 1005 C CA . SER A 1 136 ? 9.631 12.814 -5.062 1.00 82.94 136 SER A CA 1
ATOM 1006 C C . SER A 1 136 ? 8.407 11.903 -4.976 1.00 82.94 136 SER A C 1
ATOM 1008 O O . SER A 1 136 ? 8.007 11.344 -5.994 1.00 82.94 136 SER A O 1
ATOM 1010 N N . PHE A 1 137 ? 7.843 11.700 -3.783 1.00 83.50 137 PHE A N 1
ATOM 1011 C CA . PHE A 1 137 ? 6.754 10.749 -3.562 1.00 83.50 137 PHE A CA 1
ATOM 1012 C C . PHE A 1 137 ? 5.766 11.322 -2.556 1.00 83.50 137 PHE A C 1
ATOM 1014 O O . PHE A 1 137 ? 6.120 11.526 -1.397 1.00 83.50 137 PHE A O 1
ATOM 1021 N N . ASP A 1 138 ? 4.516 11.511 -2.965 1.00 86.56 138 ASP A N 1
ATOM 1022 C CA . ASP A 1 138 ? 3.465 11.911 -2.037 1.00 86.56 138 ASP A CA 1
ATOM 1023 C C . ASP A 1 138 ? 2.926 10.708 -1.258 1.00 86.56 138 ASP A C 1
ATOM 1025 O O . ASP A 1 138 ? 2.934 9.561 -1.726 1.00 86.56 138 ASP A O 1
ATOM 1029 N N . ARG A 1 139 ? 2.392 10.974 -0.063 1.00 88.19 139 ARG A N 1
ATOM 1030 C CA . ARG A 1 139 ? 1.658 9.971 0.718 1.00 88.19 139 ARG A CA 1
ATOM 1031 C C . ARG A 1 139 ? 0.479 9.441 -0.102 1.00 88.19 139 ARG A C 1
ATOM 1033 O O . ARG A 1 139 ? -0.306 10.231 -0.613 1.00 88.19 139 ARG A O 1
ATOM 1040 N N . GLY A 1 140 ? 0.332 8.120 -0.161 1.00 87.25 140 GLY A N 1
ATOM 1041 C CA . GLY A 1 140 ? -0.724 7.462 -0.930 1.00 87.25 140 GLY A CA 1
ATOM 1042 C C . GLY A 1 140 ? -0.393 7.243 -2.405 1.00 87.25 140 GLY A C 1
ATOM 1043 O O . GLY A 1 140 ? -1.204 6.667 -3.125 1.00 87.25 140 GLY A O 1
ATOM 1044 N N . THR A 1 141 ? 0.792 7.659 -2.862 1.00 89.94 141 THR A N 1
ATOM 1045 C CA . THR A 1 141 ? 1.226 7.418 -4.242 1.00 89.94 141 THR A CA 1
ATOM 1046 C C . THR A 1 141 ? 1.646 5.969 -4.423 1.00 89.94 141 THR A C 1
ATOM 1048 O O . THR A 1 141 ? 2.461 5.452 -3.654 1.00 89.94 141 THR A O 1
ATOM 1051 N N . PHE A 1 142 ? 1.133 5.343 -5.478 1.00 89.88 142 PHE A N 1
ATOM 1052 C CA . PHE A 1 142 ? 1.542 4.022 -5.938 1.00 89.88 142 PHE A CA 1
ATOM 1053 C C . PHE A 1 142 ? 2.455 4.168 -7.157 1.00 89.88 142 PHE A C 1
ATOM 1055 O O . PHE A 1 142 ? 2.234 5.040 -7.996 1.00 89.88 142 PHE A O 1
ATOM 1062 N N . GLY A 1 143 ? 3.464 3.311 -7.280 1.00 90.56 143 GLY A N 1
ATOM 1063 C CA . GLY A 1 143 ? 4.343 3.313 -8.449 1.00 90.56 143 GLY A CA 1
ATOM 1064 C C . GLY A 1 143 ? 5.282 2.117 -8.485 1.00 90.56 143 GLY A C 1
ATOM 1065 O O . GLY A 1 143 ? 5.124 1.182 -7.704 1.00 90.56 143 GLY A O 1
ATOM 1066 N N . GLY A 1 144 ? 6.267 2.170 -9.382 1.00 90.88 144 GLY A N 1
ATOM 1067 C CA . GLY A 1 144 ? 7.202 1.072 -9.634 1.00 90.88 144 GLY A CA 1
ATOM 1068 C C . GLY A 1 144 ? 6.635 0.014 -10.580 1.00 90.88 144 GLY A C 1
ATOM 1069 O O . GLY A 1 144 ? 5.491 0.108 -11.025 1.00 90.88 144 GLY A O 1
ATOM 1070 N N . SER A 1 145 ? 7.453 -0.985 -10.903 1.00 90.94 145 SER A N 1
ATOM 1071 C CA . SER A 1 145 ? 7.055 -2.107 -11.754 1.00 90.94 145 SER A CA 1
ATOM 1072 C C . SER A 1 145 ? 7.492 -3.430 -11.140 1.00 90.94 145 SER A C 1
ATOM 1074 O O . SER A 1 145 ? 8.602 -3.533 -10.625 1.00 90.94 145 SER A O 1
ATOM 1076 N N . ALA A 1 146 ? 6.630 -4.447 -11.214 1.00 90.56 146 ALA A N 1
ATOM 1077 C CA . ALA A 1 146 ? 6.974 -5.812 -10.810 1.00 90.56 146 ALA A CA 1
ATOM 1078 C C . ALA A 1 146 ? 7.955 -6.465 -11.799 1.00 90.56 146 ALA A C 1
ATOM 1080 O O . ALA A 1 146 ? 8.710 -7.361 -11.432 1.00 90.56 146 ALA A O 1
ATOM 1081 N N . THR A 1 147 ? 7.952 -5.999 -13.051 1.00 90.44 147 THR A N 1
ATOM 1082 C CA . THR A 1 147 ? 8.822 -6.485 -14.124 1.00 90.44 147 THR A CA 1
ATOM 1083 C C . THR A 1 147 ? 9.324 -5.321 -14.970 1.00 90.44 147 THR A C 1
ATOM 1085 O O . THR A 1 147 ? 8.528 -4.504 -15.437 1.00 90.44 147 THR A O 1
ATOM 1088 N N . THR A 1 148 ? 10.627 -5.269 -15.227 1.00 91.50 148 THR A N 1
ATOM 1089 C CA . THR A 1 148 ? 11.239 -4.267 -16.108 1.00 91.50 148 THR A CA 1
ATOM 1090 C C . THR A 1 148 ? 11.768 -4.957 -17.360 1.00 91.50 148 THR A C 1
ATOM 1092 O O . THR A 1 148 ? 12.639 -5.817 -17.263 1.00 91.50 148 THR A O 1
ATOM 1095 N N . SER A 1 149 ? 11.241 -4.589 -18.531 1.00 91.50 149 SER A N 1
ATOM 1096 C CA . SER A 1 149 ? 11.747 -5.067 -19.823 1.00 91.50 149 SER A CA 1
ATOM 1097 C C . SER A 1 149 ? 12.771 -4.085 -20.375 1.00 91.50 149 SER A C 1
ATOM 1099 O O . SER A 1 149 ? 12.548 -2.877 -20.333 1.00 91.50 149 SER A O 1
ATOM 1101 N N . LEU A 1 150 ? 13.868 -4.607 -20.917 1.00 92.56 150 LEU A N 1
ATOM 1102 C CA . LEU A 1 150 ? 14.892 -3.817 -21.598 1.00 92.56 150 LEU A CA 1
ATOM 1103 C C . LEU A 1 150 ? 14.639 -3.835 -23.106 1.00 92.56 150 LEU A C 1
ATOM 1105 O O . LEU A 1 150 ? 14.378 -4.897 -23.674 1.00 92.56 150 LEU A O 1
ATOM 1109 N N . SER A 1 151 ? 14.736 -2.674 -23.750 1.00 94.69 151 SER A N 1
ATOM 1110 C CA . SER A 1 151 ? 14.902 -2.579 -25.202 1.00 94.69 151 SER A CA 1
ATOM 1111 C C . SER A 1 151 ? 16.381 -2.401 -25.559 1.00 94.69 151 SER A C 1
ATOM 1113 O O . SER A 1 151 ? 17.223 -2.150 -24.694 1.00 94.69 151 SER A O 1
ATOM 1115 N N . VAL A 1 152 ? 16.702 -2.495 -26.852 1.00 94.75 152 VAL A N 1
ATOM 1116 C CA . VAL A 1 152 ? 18.050 -2.200 -27.365 1.00 94.75 152 VAL A CA 1
ATOM 1117 C C . VAL A 1 152 ? 18.499 -0.788 -26.969 1.00 94.75 152 VAL A C 1
ATOM 1119 O O . VAL A 1 152 ? 19.656 -0.600 -26.608 1.00 94.75 152 VAL A O 1
ATOM 1122 N N . ASP A 1 153 ? 17.585 0.184 -26.931 1.00 95.06 153 ASP A N 1
ATOM 1123 C CA . ASP A 1 153 ? 17.889 1.561 -26.521 1.00 95.06 153 ASP A CA 1
ATOM 1124 C C . ASP A 1 153 ? 18.371 1.664 -25.069 1.00 95.06 153 ASP A C 1
ATOM 1126 O O . ASP A 1 153 ? 19.140 2.565 -24.737 1.00 95.06 153 ASP A O 1
ATOM 1130 N N . ASN A 1 154 ? 17.966 0.734 -24.199 1.00 95.44 154 ASN A N 1
ATOM 1131 C CA . ASN A 1 154 ? 18.413 0.716 -22.806 1.00 95.44 154 ASN A CA 1
ATOM 1132 C C . ASN A 1 154 ? 19.834 0.170 -22.629 1.00 95.44 154 ASN A C 1
ATOM 1134 O O . ASN A 1 154 ? 20.417 0.323 -21.554 1.00 95.44 154 ASN A O 1
ATOM 1138 N N . MET A 1 155 ? 20.409 -0.453 -23.659 1.00 93.94 155 MET A N 1
ATOM 1139 C CA . MET A 1 155 ? 21.799 -0.896 -23.623 1.00 93.94 155 MET A CA 1
ATOM 1140 C C . MET A 1 155 ? 22.736 0.285 -23.889 1.00 93.94 155 MET A C 1
ATOM 1142 O O . MET A 1 155 ? 22.399 1.151 -24.702 1.00 93.94 155 ME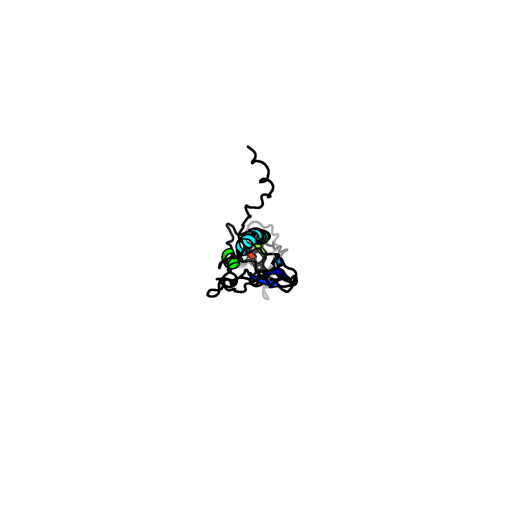T A O 1
ATOM 1146 N N . PRO A 1 156 ? 23.924 0.332 -23.256 1.00 94.88 156 PRO A N 1
ATOM 1147 C CA . PRO A 1 156 ? 24.948 1.305 -23.608 1.00 94.88 156 PRO A CA 1
ATOM 1148 C C . PRO A 1 156 ? 25.233 1.299 -25.109 1.00 94.88 156 PRO A C 1
ATOM 1150 O O . PRO A 1 156 ? 25.249 0.240 -25.742 1.00 94.88 156 PRO A O 1
ATOM 1153 N N . ALA A 1 157 ? 25.491 2.488 -25.644 1.00 95.19 157 ALA A N 1
ATOM 1154 C CA . ALA A 1 157 ? 25.968 2.674 -27.001 1.00 95.19 157 ALA A CA 1
ATOM 1155 C C . ALA A 1 157 ? 27.219 1.810 -27.250 1.00 95.19 157 ALA A C 1
ATOM 1157 O O . ALA A 1 157 ? 28.249 2.019 -26.606 1.00 95.19 157 ALA A O 1
ATOM 1158 N N . HIS A 1 158 ? 27.110 0.827 -28.146 1.00 93.75 158 HIS A N 1
ATOM 1159 C CA . HIS A 1 158 ? 28.235 -0.001 -28.574 1.00 93.75 158 HIS A CA 1
ATOM 1160 C C . HIS A 1 158 ? 28.217 -0.272 -30.084 1.00 93.75 158 HIS A C 1
ATOM 1162 O O . HIS A 1 158 ? 27.172 -0.283 -30.734 1.00 93.75 158 HIS A O 1
ATOM 1168 N N . SER A 1 159 ? 29.392 -0.549 -30.644 1.00 90.31 159 SER A N 1
ATOM 1169 C CA . SER A 1 159 ? 29.558 -1.029 -32.015 1.00 90.31 159 SER A CA 1
ATOM 1170 C C . SER A 1 159 ? 30.570 -2.172 -32.055 1.00 90.31 159 SER A C 1
ATOM 1172 O O . SER A 1 159 ? 31.379 -2.351 -31.141 1.00 90.31 159 SER A O 1
ATOM 1174 N N . HIS A 1 160 ? 30.514 -2.969 -33.117 1.00 86.94 160 HIS A N 1
ATOM 1175 C CA . HIS A 1 160 ? 31.480 -4.028 -33.383 1.00 86.94 160 HIS A CA 1
ATOM 1176 C C . HIS A 1 160 ? 32.325 -3.641 -34.591 1.00 86.94 160 HIS A C 1
ATOM 1178 O O . HIS A 1 160 ? 31.811 -3.064 -35.544 1.00 86.94 160 HIS A O 1
ATOM 1184 N N . ASN A 1 161 ? 33.617 -3.961 -34.570 1.00 83.19 161 ASN A N 1
ATOM 1185 C CA . ASN A 1 161 ? 34.450 -3.790 -35.754 1.00 83.19 161 ASN A CA 1
ATOM 1186 C C . ASN A 1 161 ? 34.216 -4.949 -36.731 1.00 83.19 161 ASN A C 1
ATOM 1188 O O . ASN A 1 161 ? 34.128 -6.102 -36.304 1.00 83.19 161 ASN A O 1
ATOM 1192 N N . VAL A 1 162 ? 34.179 -4.658 -38.031 1.00 77.12 162 VAL A N 1
ATOM 1193 C CA . VAL A 1 162 ? 34.200 -5.688 -39.077 1.00 77.12 162 VAL A CA 1
ATOM 1194 C C . VAL A 1 162 ? 35.605 -5.747 -39.650 1.00 77.12 162 VAL A C 1
ATOM 1196 O O . VAL A 1 162 ? 36.153 -4.740 -40.089 1.00 77.12 162 VAL A O 1
ATOM 1199 N N . ILE A 1 163 ? 36.188 -6.942 -39.635 1.00 73.38 163 ILE A N 1
ATOM 1200 C CA . ILE A 1 163 ? 37.442 -7.232 -40.322 1.00 73.38 163 ILE A CA 1
ATOM 1201 C C . ILE A 1 163 ? 37.075 -8.067 -41.544 1.00 73.38 163 ILE A C 1
ATOM 1203 O O . ILE A 1 163 ? 36.613 -9.196 -41.390 1.00 73.38 163 ILE A O 1
ATOM 1207 N N . ASP A 1 164 ? 37.265 -7.508 -42.736 1.00 72.75 164 ASP A N 1
ATOM 1208 C CA . ASP A 1 164 ? 37.179 -8.239 -44.000 1.00 72.75 164 ASP A CA 1
ATOM 1209 C C . ASP A 1 164 ? 38.603 -8.644 -44.426 1.00 72.75 164 ASP A C 1
ATOM 1211 O O . ASP A 1 164 ? 39.355 -7.792 -44.904 1.00 72.75 164 ASP A O 1
ATOM 1215 N N . PRO A 1 165 ? 39.029 -9.907 -44.214 1.00 69.12 165 PRO A N 1
ATOM 1216 C CA . PRO A 1 165 ? 40.388 -10.356 -44.525 1.00 69.12 165 PRO A CA 1
ATOM 1217 C C . PRO A 1 165 ? 40.683 -10.436 -46.035 1.00 69.12 165 PRO A C 1
ATOM 1219 O O . PRO A 1 165 ? 41.798 -10.799 -46.411 1.00 69.12 165 PRO A O 1
ATOM 1222 N N . GLY A 1 166 ? 39.716 -10.084 -46.888 1.00 61.28 166 GLY A N 1
ATOM 1223 C CA . GLY A 1 166 ? 39.889 -9.916 -48.322 1.00 61.28 166 GLY A CA 1
ATOM 1224 C C . GLY A 1 166 ? 38.728 -10.532 -49.090 1.00 61.28 166 GLY A C 1
ATOM 1225 O O . GLY A 1 166 ? 38.502 -11.740 -49.023 1.00 61.28 166 GLY A O 1
ATOM 1226 N N . HIS A 1 167 ? 38.041 -9.717 -49.887 1.00 69.50 167 HIS A N 1
ATOM 1227 C CA . HIS A 1 167 ? 37.118 -10.192 -50.912 1.00 69.50 167 HIS A CA 1
ATOM 1228 C C . HIS A 1 167 ? 37.705 -9.955 -52.307 1.00 69.50 167 HIS A C 1
ATOM 1230 O O . HIS A 1 167 ? 38.527 -9.066 -52.523 1.00 69.50 167 HIS A O 1
ATOM 1236 N N . THR A 1 168 ? 37.294 -10.780 -53.268 1.00 63.44 168 THR A N 1
ATOM 1237 C CA . THR A 1 168 ? 37.710 -10.656 -54.669 1.00 63.44 168 THR A CA 1
ATOM 1238 C C . THR A 1 168 ? 36.500 -10.331 -55.530 1.00 63.44 168 THR A C 1
ATOM 1240 O O . THR A 1 168 ? 35.415 -10.879 -55.333 1.00 63.44 168 THR A O 1
ATOM 1243 N N . HIS A 1 169 ? 36.680 -9.439 -56.499 1.00 65.38 169 HIS A N 1
ATOM 1244 C CA . HIS A 1 169 ? 35.703 -9.230 -57.558 1.00 65.38 169 HIS A CA 1
ATOM 1245 C C . HIS A 1 169 ? 36.117 -10.069 -58.767 1.00 65.38 169 HIS A C 1
ATOM 1247 O O . HIS A 1 169 ? 37.254 -9.981 -59.226 1.00 65.38 169 HIS A O 1
ATOM 1253 N N . SER A 1 170 ? 35.201 -10.885 -59.285 1.00 61.59 170 SER A N 1
ATOM 1254 C CA . SER A 1 170 ? 35.400 -11.612 -60.539 1.00 61.59 170 SER A CA 1
ATOM 1255 C C . SER A 1 170 ? 34.578 -10.955 -61.637 1.00 61.59 170 SER A C 1
ATOM 1257 O O . SER A 1 170 ? 33.401 -10.651 -61.442 1.00 61.59 170 SER A O 1
ATOM 1259 N N . MET A 1 171 ? 35.192 -10.745 -62.797 1.00 60.97 171 MET A N 1
ATOM 1260 C CA . MET A 1 171 ? 34.484 -10.330 -64.001 1.00 60.97 171 MET A CA 1
ATOM 1261 C C . MET A 1 171 ? 34.433 -11.519 -64.959 1.00 60.97 171 MET A C 1
ATOM 1263 O O . MET A 1 171 ? 35.468 -11.972 -65.455 1.00 60.97 171 MET A O 1
ATOM 1267 N N . ASN A 1 172 ? 33.228 -12.027 -65.224 1.00 59.72 172 ASN A N 1
ATOM 1268 C CA . ASN A 1 172 ? 33.023 -13.057 -66.238 1.00 59.72 172 ASN A CA 1
ATOM 1269 C C . ASN A 1 172 ? 33.069 -12.415 -67.625 1.00 59.72 172 ASN A C 1
ATOM 1271 O O . ASN A 1 172 ? 32.222 -11.589 -67.962 1.00 59.72 172 ASN A O 1
ATOM 1275 N N . HIS A 1 173 ? 34.042 -12.826 -68.427 1.00 60.16 173 HIS A N 1
ATOM 1276 C CA . HIS A 1 173 ? 34.128 -12.470 -69.836 1.00 60.16 173 HIS A CA 1
ATOM 1277 C C . HIS A 1 173 ? 33.460 -13.575 -70.668 1.00 60.16 173 HIS A C 1
ATOM 1279 O O . HIS A 1 173 ? 33.629 -14.763 -70.381 1.00 60.16 173 HIS A O 1
ATOM 1285 N N . GLY A 1 174 ? 32.657 -13.196 -71.663 1.00 53.03 174 GLY A N 1
ATOM 1286 C CA . GLY A 1 174 ? 31.947 -14.142 -72.526 1.00 53.03 174 GLY A CA 1
ATOM 1287 C C . GLY A 1 174 ? 32.894 -14.935 -73.444 1.00 53.03 174 GLY A C 1
ATOM 1288 O O . GLY A 1 174 ? 34.064 -14.569 -73.599 1.00 53.03 174 GLY A O 1
ATOM 1289 N N . PRO A 1 175 ? 32.415 -16.016 -74.092 1.00 54.41 175 PRO A N 1
ATOM 1290 C CA . PRO A 1 175 ? 33.241 -16.821 -74.990 1.00 54.41 175 PRO A CA 1
ATOM 1291 C C . PRO A 1 175 ? 33.803 -15.961 -76.135 1.00 54.41 175 PRO A C 1
ATOM 1293 O O . PRO A 1 175 ? 33.037 -15.366 -76.889 1.00 54.41 175 PRO A O 1
ATOM 1296 N N . GLY A 1 176 ? 35.133 -15.893 -76.259 1.00 58.38 176 GLY A N 1
ATOM 1297 C CA . GLY A 1 176 ? 35.835 -15.105 -77.286 1.00 58.38 176 GLY A CA 1
ATOM 1298 C C . GLY A 1 176 ? 36.447 -13.778 -76.812 1.00 58.38 176 GLY A C 1
ATOM 1299 O O . GLY A 1 176 ? 37.046 -13.075 -77.619 1.00 58.38 176 GLY A O 1
ATOM 1300 N N . GLN A 1 177 ? 36.342 -13.432 -75.525 1.00 57.34 177 GLN A N 1
ATOM 1301 C CA . GLN A 1 177 ? 37.027 -12.272 -74.943 1.00 57.34 177 GLN A CA 1
ATOM 1302 C C . GLN A 1 177 ? 38.375 -12.682 -74.323 1.00 57.34 177 GLN A C 1
ATOM 1304 O O . GLN A 1 177 ? 38.465 -13.632 -73.548 1.00 57.34 177 GLN A O 1
ATOM 1309 N N . HIS A 1 178 ? 39.442 -11.975 -74.696 1.00 52.12 178 HIS A N 1
ATOM 1310 C CA . HIS A 1 178 ? 40.815 -12.267 -74.288 1.00 52.12 178 HIS A CA 1
ATOM 1311 C C . HIS A 1 178 ? 41.033 -11.763 -72.853 1.00 52.12 178 HIS A C 1
ATOM 1313 O O . HIS A 1 178 ? 40.993 -10.560 -72.611 1.00 52.12 178 HIS A O 1
ATOM 1319 N N . SER A 1 179 ? 41.263 -12.669 -71.898 1.00 48.56 179 SER A N 1
ATOM 1320 C CA . SER A 1 179 ? 41.612 -12.303 -70.521 1.00 48.56 179 SER A CA 1
ATOM 1321 C C . SER A 1 179 ? 43.053 -11.791 -70.480 1.00 48.56 179 SER A C 1
ATOM 1323 O O . SER A 1 179 ? 44.002 -12.576 -70.528 1.00 48.56 179 SER A O 1
ATOM 1325 N N . ALA A 1 180 ? 43.232 -10.473 -70.440 1.00 51.59 180 ALA A N 1
ATOM 1326 C CA . ALA A 1 180 ? 44.523 -9.888 -70.114 1.00 51.59 180 ALA A CA 1
ATOM 1327 C C . ALA A 1 180 ? 44.703 -9.955 -68.593 1.00 51.59 180 ALA A C 1
ATOM 1329 O O . ALA A 1 180 ? 44.077 -9.205 -67.847 1.00 51.59 180 ALA A O 1
ATOM 1330 N N . VAL A 1 181 ? 45.557 -10.865 -68.126 1.00 44.53 181 VAL A N 1
ATOM 1331 C CA . VAL A 1 181 ? 46.044 -10.838 -66.744 1.00 44.53 181 VAL A CA 1
ATOM 1332 C C . VAL A 1 181 ? 47.031 -9.677 -66.651 1.00 44.53 181 VAL A C 1
ATOM 1334 O O . VAL A 1 181 ? 48.210 -9.827 -66.966 1.00 44.53 181 VAL A O 1
ATOM 1337 N N . ALA A 1 182 ? 46.548 -8.495 -66.274 1.00 48.41 182 ALA A N 1
ATOM 1338 C CA . ALA A 1 182 ? 47.434 -7.442 -65.806 1.00 48.41 182 ALA A CA 1
ATOM 1339 C C . ALA A 1 182 ? 48.016 -7.910 -64.463 1.00 48.41 182 ALA A C 1
ATOM 1341 O O . ALA A 1 182 ? 47.296 -8.036 -63.475 1.00 48.41 182 ALA A O 1
ATOM 1342 N N . LEU A 1 183 ? 49.310 -8.236 -64.444 1.00 44.31 183 LEU A N 1
ATOM 1343 C CA . LEU A 1 183 ? 50.062 -8.409 -63.204 1.00 44.31 183 LEU A CA 1
ATOM 1344 C C . LEU A 1 183 ? 50.232 -7.020 -62.579 1.00 44.31 183 LEU A C 1
ATOM 1346 O O . LEU A 1 183 ? 51.209 -6.327 -62.852 1.00 44.31 183 LEU A O 1
ATOM 1350 N N . ASP A 1 184 ? 49.241 -6.594 -61.803 1.00 44.75 184 ASP A N 1
ATOM 1351 C CA . ASP A 1 184 ? 49.269 -5.330 -61.079 1.00 44.75 184 ASP A CA 1
ATOM 1352 C C . ASP A 1 184 ? 49.996 -5.531 -59.734 1.00 44.75 184 ASP A C 1
ATOM 1354 O O . ASP A 1 184 ? 49.526 -6.234 -58.836 1.00 44.75 184 ASP A O 1
ATOM 1358 N N . TYR A 1 185 ? 51.197 -4.959 -59.607 1.00 38.84 185 TYR A N 1
ATOM 1359 C CA . TYR A 1 185 ? 51.882 -4.807 -58.322 1.00 38.84 185 TYR A CA 1
ATOM 1360 C C . TYR A 1 185 ? 51.279 -3.582 -57.624 1.00 38.84 185 TYR A C 1
ATOM 1362 O O . TYR A 1 185 ? 51.812 -2.476 -57.695 1.00 38.84 185 TYR A O 1
ATOM 1370 N N . HIS A 1 186 ? 50.147 -3.778 -56.951 1.00 51.59 186 HIS A N 1
ATOM 1371 C CA . HIS A 1 186 ? 49.458 -2.715 -56.226 1.00 51.59 186 HIS A CA 1
ATOM 1372 C C . HIS A 1 186 ? 50.301 -2.215 -55.040 1.00 51.59 186 HIS A C 1
ATOM 1374 O O . HIS A 1 186 ? 50.281 -2.801 -53.958 1.00 51.59 186 HIS A O 1
ATOM 1380 N N . ASN A 1 187 ? 50.989 -1.086 -55.206 1.00 42.62 187 ASN A N 1
ATOM 1381 C CA . ASN A 1 187 ? 51.258 -0.184 -54.090 1.00 42.62 187 ASN A CA 1
ATOM 1382 C C . ASN A 1 187 ? 50.169 0.891 -54.140 1.00 42.62 187 ASN A C 1
ATOM 1384 O O . ASN A 1 187 ? 50.148 1.731 -55.037 1.00 42.62 187 ASN A O 1
ATOM 1388 N N . ALA A 1 188 ? 49.202 0.788 -53.230 1.00 48.19 188 ALA A N 1
ATOM 1389 C CA . ALA A 1 188 ? 48.023 1.640 -53.186 1.00 48.19 188 ALA A CA 1
ATOM 1390 C C . ALA A 1 188 ? 48.413 3.107 -52.938 1.00 48.19 188 ALA A C 1
ATOM 1392 O O . ALA A 1 188 ? 48.692 3.512 -51.812 1.00 48.19 188 ALA A O 1
ATOM 1393 N N . GLY A 1 189 ? 48.426 3.908 -53.999 1.00 43.16 189 GLY A N 1
ATOM 1394 C CA . GLY A 1 189 ? 48.653 5.342 -53.904 1.00 43.16 189 GLY A CA 1
ATOM 1395 C C . GLY A 1 189 ? 48.746 5.981 -55.279 1.00 43.16 189 GLY A C 1
ATOM 1396 O O . GLY A 1 189 ? 49.805 5.965 -55.889 1.00 43.16 189 GLY A O 1
ATOM 1397 N N . ASN A 1 190 ? 47.645 6.602 -55.697 1.00 45.75 190 ASN A N 1
ATOM 1398 C CA . ASN A 1 190 ? 47.449 7.367 -56.929 1.00 45.75 190 ASN A CA 1
ATOM 1399 C C . ASN A 1 190 ? 47.255 6.570 -58.226 1.00 45.75 190 ASN A C 1
ATOM 1401 O O . ASN A 1 190 ? 48.116 5.821 -58.670 1.00 45.75 190 ASN A O 1
ATOM 1405 N N . GLY A 1 191 ? 46.088 6.811 -58.837 1.00 52.22 191 GLY A N 1
ATOM 1406 C CA . GLY A 1 191 ? 45.649 6.223 -60.095 1.00 52.22 191 GLY A CA 1
ATOM 1407 C C . GLY A 1 191 ? 46.682 6.351 -61.208 1.00 52.22 191 GLY A C 1
ATOM 1408 O O . GLY A 1 191 ? 47.341 7.380 -61.362 1.00 52.22 191 GLY A O 1
ATOM 1409 N N . VAL A 1 192 ? 46.789 5.281 -61.986 1.00 47.88 192 VAL A N 1
ATOM 1410 C CA . VAL A 1 192 ? 47.663 5.203 -63.148 1.00 47.88 192 VAL A CA 1
ATOM 1411 C C . VAL A 1 192 ? 46.811 4.732 -64.319 1.00 47.88 192 VAL A C 1
ATOM 1413 O O . VAL A 1 192 ? 46.248 3.639 -64.277 1.00 47.88 192 VAL A O 1
ATOM 1416 N N . ASP A 1 193 ? 46.702 5.559 -65.358 1.00 46.69 193 ASP A N 1
ATOM 1417 C CA . ASP A 1 193 ? 46.136 5.141 -66.638 1.00 46.69 193 ASP A CA 1
ATOM 1418 C C . ASP A 1 193 ? 47.094 4.125 -67.276 1.00 46.69 193 ASP A C 1
ATOM 1420 O O . ASP A 1 193 ? 48.198 4.466 -67.710 1.00 46.69 193 ASP A O 1
ATOM 1424 N N . ALA A 1 194 ? 46.687 2.856 -67.316 1.00 46.78 194 ALA A N 1
ATOM 1425 C CA . ALA A 1 194 ? 47.425 1.809 -68.007 1.00 46.78 194 ALA A CA 1
ATOM 1426 C C . ALA A 1 194 ? 47.321 2.023 -69.527 1.00 46.78 194 ALA A C 1
ATOM 1428 O O . ALA A 1 194 ? 46.376 1.582 -70.180 1.00 46.78 194 ALA A O 1
ATOM 1429 N N . TYR A 1 195 ? 48.299 2.721 -70.106 1.00 40.84 195 TYR A N 1
ATOM 1430 C CA . TYR A 1 195 ? 48.422 2.852 -71.555 1.00 40.84 195 TYR A CA 1
ATOM 1431 C C . TYR A 1 195 ? 49.056 1.586 -72.146 1.00 40.84 195 TYR A C 1
ATOM 1433 O O . TYR A 1 195 ? 50.264 1.376 -72.040 1.00 40.84 195 TYR A O 1
ATOM 1441 N N . VAL A 1 196 ? 48.244 0.743 -72.790 1.00 50.59 196 VAL A N 1
ATOM 1442 C CA . VAL A 1 196 ? 48.724 -0.406 -73.573 1.00 50.59 196 VAL A CA 1
ATOM 1443 C C . VAL A 1 196 ? 48.764 0.002 -75.051 1.00 50.59 196 VAL A C 1
ATOM 1445 O O . VAL A 1 196 ? 47.717 0.339 -75.612 1.00 50.59 196 VAL A O 1
ATOM 1448 N N . PRO A 1 197 ? 49.932 0.013 -75.719 1.00 53.06 197 PRO A N 1
ATOM 1449 C CA . PRO A 1 197 ? 49.990 0.372 -77.121 1.00 53.06 197 PRO A CA 1
ATOM 1450 C C . PRO A 1 197 ? 49.568 -0.828 -77.977 1.00 53.06 197 PRO A C 1
ATOM 1452 O O . PRO A 1 197 ? 50.196 -1.882 -77.925 1.00 53.06 197 PRO A O 1
ATOM 1455 N N . GLN A 1 198 ? 48.541 -0.599 -78.802 1.00 54.06 198 GLN A N 1
ATOM 1456 C CA . GLN A 1 198 ? 48.350 -1.087 -80.179 1.00 54.06 198 GLN A CA 1
ATOM 1457 C C . GLN A 1 198 ? 46.990 -1.774 -80.447 1.00 54.06 198 GLN A C 1
ATOM 1459 O O . GLN A 1 198 ? 46.637 -2.775 -79.838 1.00 54.06 198 GLN A O 1
ATOM 1464 N N . TRP A 1 199 ? 46.300 -1.220 -81.458 1.00 37.41 199 TRP A N 1
ATOM 1465 C CA . TRP A 1 199 ? 45.022 -1.608 -82.085 1.00 37.41 199 TRP A CA 1
ATOM 1466 C C . TRP A 1 199 ? 43.738 -1.359 -81.280 1.00 37.41 199 TRP A C 1
ATOM 1468 O O . TRP A 1 199 ? 43.292 -2.193 -80.507 1.00 37.41 199 TRP A O 1
ATOM 1478 N N . GLY A 1 200 ? 43.086 -0.224 -81.569 1.00 49.25 200 GLY A N 1
ATOM 1479 C CA . GLY A 1 200 ? 41.682 0.014 -81.214 1.00 49.25 200 GLY A CA 1
ATOM 1480 C C . GLY A 1 200 ? 41.430 0.056 -79.710 1.00 49.25 200 GLY A C 1
ATOM 1481 O O . GLY A 1 200 ? 40.749 -0.811 -79.167 1.00 49.25 200 GLY A O 1
ATOM 1482 N N . GLY A 1 201 ? 41.985 1.070 -79.042 1.00 43.91 201 GLY A N 1
ATOM 1483 C CA . GLY A 1 201 ? 41.775 1.280 -77.614 1.00 43.91 201 GLY A CA 1
ATOM 1484 C C . GLY A 1 201 ? 40.286 1.394 -77.294 1.00 43.91 201 GLY A C 1
ATOM 1485 O O . GLY A 1 201 ? 39.616 2.316 -77.755 1.00 43.91 201 GLY A O 1
ATOM 1486 N N . HIS A 1 202 ? 39.777 0.455 -76.505 1.00 48.06 202 HIS A N 1
ATOM 1487 C CA . HIS A 1 202 ? 38.492 0.579 -75.836 1.00 48.06 202 HIS A CA 1
ATOM 1488 C C . HIS A 1 202 ? 38.759 0.596 -74.333 1.00 48.06 202 HIS A C 1
ATOM 1490 O O . HIS A 1 202 ? 39.571 -0.172 -73.823 1.00 48.06 202 HIS A O 1
ATOM 1496 N N . ALA A 1 203 ? 38.127 1.536 -73.639 1.00 48.53 203 ALA A N 1
ATOM 1497 C CA . ALA A 1 203 ? 38.239 1.671 -72.198 1.00 48.53 203 ALA A CA 1
ATOM 1498 C C . ALA A 1 203 ? 37.153 0.826 -71.527 1.00 48.53 203 ALA A C 1
ATOM 1500 O O . ALA A 1 203 ? 35.990 0.869 -71.930 1.00 48.53 203 ALA A O 1
ATOM 1501 N N . HIS A 1 204 ? 37.522 0.092 -70.481 1.00 45.91 204 HIS A N 1
ATOM 1502 C CA . HIS A 1 204 ? 36.558 -0.519 -69.577 1.00 45.91 204 HIS A CA 1
ATOM 1503 C C . HIS A 1 204 ? 36.396 0.381 -68.358 1.00 45.91 204 HIS A C 1
ATOM 1505 O O . HIS A 1 204 ? 37.334 0.575 -67.588 1.00 45.91 204 HIS A O 1
ATOM 1511 N N . THR A 1 205 ? 35.199 0.934 -68.170 1.00 47.44 205 THR A N 1
ATOM 1512 C CA . THR A 1 205 ? 34.851 1.611 -66.921 1.00 47.44 205 THR A CA 1
ATOM 1513 C C . THR A 1 205 ? 34.471 0.549 -65.897 1.00 47.44 205 THR A C 1
ATOM 1515 O O . THR A 1 205 ? 33.392 -0.038 -65.967 1.00 47.44 205 THR A O 1
ATOM 1518 N N . ILE A 1 206 ? 35.372 0.270 -64.957 1.00 54.19 206 ILE A N 1
ATOM 1519 C CA . ILE A 1 206 ? 35.076 -0.595 -63.814 1.00 54.19 206 ILE A CA 1
ATOM 1520 C C . ILE A 1 206 ? 34.306 0.246 -62.793 1.00 54.19 206 ILE A C 1
ATOM 1522 O O . ILE A 1 206 ? 34.866 1.136 -62.156 1.00 54.19 206 ILE A O 1
ATOM 1526 N N . TYR A 1 207 ? 33.014 -0.034 -62.630 1.00 49.53 207 TYR A N 1
ATOM 1527 C CA . TYR A 1 207 ? 32.224 0.527 -61.538 1.00 49.53 207 TYR A CA 1
ATOM 1528 C C . TYR A 1 207 ? 32.453 -0.319 -60.287 1.00 49.53 207 TYR A C 1
ATOM 1530 O O . TYR A 1 207 ? 31.742 -1.293 -60.040 1.00 49.53 207 TYR A O 1
ATOM 1538 N N . ALA A 1 208 ? 33.457 0.039 -59.489 1.00 54.09 208 ALA A N 1
ATOM 1539 C CA . ALA A 1 208 ? 33.553 -0.465 -58.127 1.00 54.09 208 ALA A CA 1
ATOM 1540 C C . ALA A 1 208 ? 32.444 0.198 -57.293 1.00 54.09 208 ALA A C 1
ATOM 1542 O O . ALA A 1 208 ? 32.627 1.266 -56.715 1.00 54.09 208 ALA A O 1
ATOM 1543 N N . SER A 1 209 ? 31.261 -0.415 -57.262 1.00 51.53 209 SER A N 1
ATOM 1544 C CA . SER A 1 209 ? 30.285 -0.113 -56.218 1.00 51.53 209 SER A CA 1
ATOM 1545 C C . SER A 1 209 ? 30.805 -0.763 -54.946 1.00 51.53 209 SER A C 1
ATOM 1547 O O . SER A 1 209 ? 30.670 -1.975 -54.783 1.00 51.53 209 SER A O 1
ATOM 1549 N N . GLY A 1 210 ? 31.408 0.018 -54.048 1.00 56.84 210 GLY A N 1
ATOM 1550 C CA . GLY A 1 210 ? 31.626 -0.459 -52.688 1.00 56.84 210 GLY A CA 1
ATOM 1551 C C . GLY A 1 210 ? 30.295 -0.977 -52.143 1.00 56.84 210 GLY A C 1
ATOM 1552 O O . GLY A 1 210 ? 29.283 -0.275 -52.210 1.00 56.84 210 GLY A O 1
ATOM 1553 N N . VAL A 1 211 ? 30.258 -2.215 -51.653 1.00 57.72 211 VAL A N 1
ATOM 1554 C CA . VAL A 1 211 ? 29.130 -2.654 -50.830 1.00 57.72 211 VAL A CA 1
ATOM 1555 C C . VAL A 1 211 ? 29.296 -1.878 -49.532 1.00 57.72 211 VAL A C 1
ATOM 1557 O O . VAL A 1 211 ? 30.195 -2.172 -48.749 1.00 57.72 211 VAL A O 1
ATOM 1560 N N . GLY A 1 212 ? 28.538 -0.795 -49.368 1.00 59.81 212 GLY A N 1
ATOM 1561 C CA . GLY A 1 212 ? 28.644 0.074 -48.202 1.00 59.81 212 GLY A CA 1
ATOM 1562 C C . GLY A 1 212 ? 28.290 -0.702 -46.938 1.00 59.81 212 GLY A C 1
ATOM 1563 O O . GLY A 1 212 ? 27.118 -0.824 -46.602 1.00 59.81 212 GLY A O 1
ATOM 1564 N N . ILE A 1 213 ? 29.292 -1.245 -46.247 1.00 69.88 213 ILE A N 1
ATOM 1565 C CA . ILE A 1 213 ? 29.126 -1.776 -44.896 1.00 69.88 213 ILE A CA 1
ATOM 1566 C C . ILE A 1 213 ? 29.157 -0.567 -43.964 1.00 69.88 213 ILE A C 1
ATOM 1568 O O . ILE A 1 213 ? 30.221 -0.056 -43.618 1.00 69.88 213 ILE A O 1
ATOM 1572 N N . SER A 1 214 ? 27.981 -0.074 -43.590 1.00 68.62 214 SER A N 1
ATOM 1573 C CA . SER A 1 214 ? 27.843 0.937 -42.545 1.00 68.62 214 SER A CA 1
ATOM 1574 C C . SER A 1 214 ? 27.779 0.252 -41.182 1.00 68.62 214 SER A C 1
ATOM 1576 O O . SER A 1 214 ? 26.869 -0.536 -40.921 1.00 68.62 214 SER A O 1
ATOM 1578 N N . LEU A 1 215 ? 28.739 0.561 -40.311 1.00 75.25 215 LEU A N 1
ATOM 1579 C CA . LEU A 1 215 ? 28.707 0.180 -38.902 1.00 75.25 215 LEU A CA 1
ATOM 1580 C C . LEU A 1 215 ? 28.224 1.375 -38.100 1.00 75.25 215 LEU A C 1
ATOM 1582 O O . LEU A 1 215 ? 28.942 2.361 -37.945 1.00 75.25 215 LEU A O 1
ATOM 1586 N N . GLU A 1 216 ? 27.003 1.274 -37.598 1.00 83.62 216 GLU A N 1
ATOM 1587 C CA . GLU A 1 216 ? 26.446 2.262 -36.690 1.00 83.62 216 GLU A CA 1
ATOM 1588 C C . GLU A 1 216 ? 26.465 1.734 -35.263 1.00 83.62 216 GLU A C 1
ATOM 1590 O O . GLU A 1 216 ? 26.482 0.529 -34.992 1.00 83.62 216 GLU A O 1
ATOM 1595 N N . ASN A 1 217 ? 26.495 2.670 -34.330 1.00 87.75 217 ASN A N 1
ATOM 1596 C CA . ASN A 1 217 ? 26.394 2.343 -32.930 1.00 87.75 217 ASN A CA 1
ATOM 1597 C C . ASN A 1 217 ? 24.965 1.884 -32.602 1.00 87.75 217 ASN A C 1
ATOM 1599 O O . ASN A 1 217 ? 23.999 2.565 -32.937 1.00 87.75 217 ASN A O 1
ATOM 1603 N N . THR A 1 218 ? 24.843 0.756 -31.908 1.00 90.31 218 THR A N 1
ATOM 1604 C CA . THR A 1 218 ? 23.569 0.208 -31.440 1.00 90.31 218 THR A CA 1
ATOM 1605 C C . THR A 1 218 ? 23.380 0.498 -29.951 1.00 90.31 218 THR A C 1
ATOM 1607 O O . THR A 1 218 ? 24.326 0.450 -29.162 1.00 90.31 218 THR A O 1
ATOM 1610 N N . GLY A 1 219 ? 22.139 0.793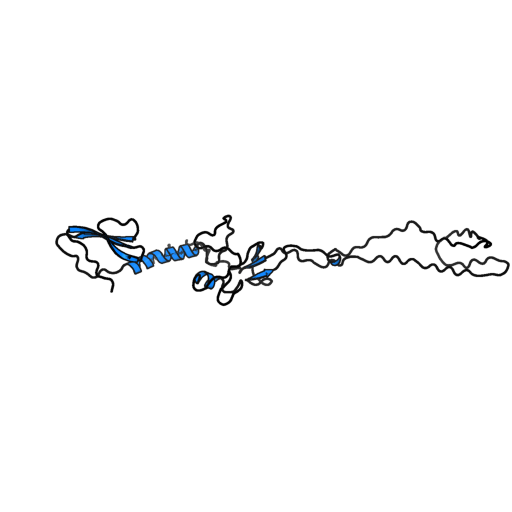 -29.566 1.00 94.25 219 GLY A N 1
ATOM 1611 C CA . GLY A 1 219 ? 21.787 1.226 -28.216 1.00 94.25 219 GLY A CA 1
ATOM 1612 C C . GLY A 1 219 ? 22.102 2.700 -27.961 1.00 94.25 219 GLY A C 1
ATOM 1613 O O . GLY A 1 219 ? 22.933 3.313 -28.634 1.00 94.25 219 GLY A O 1
ATOM 1614 N N . SER A 1 220 ? 21.413 3.285 -26.983 1.00 92.75 220 SER A N 1
ATOM 1615 C CA . SER A 1 220 ? 21.535 4.708 -26.631 1.00 92.75 220 SER A CA 1
ATOM 1616 C C . SER A 1 220 ? 21.857 4.940 -25.154 1.00 92.75 220 SER A C 1
ATOM 1618 O O . SER A 1 220 ? 22.129 6.070 -24.754 1.00 92.75 220 SER A O 1
ATOM 1620 N N . GLY A 1 221 ? 21.871 3.882 -24.338 1.00 94.00 221 GLY A N 1
ATOM 1621 C CA . GLY A 1 221 ? 22.066 3.967 -22.893 1.00 94.00 221 GLY A CA 1
ATOM 1622 C C . GLY A 1 221 ? 20.908 4.656 -22.172 1.00 94.00 221 GLY A C 1
ATOM 1623 O O . GLY A 1 221 ? 21.112 5.213 -21.092 1.00 94.00 221 GLY A O 1
ATOM 1624 N N . THR A 1 222 ? 19.705 4.656 -22.760 1.00 95.31 222 THR A N 1
ATOM 1625 C CA . THR A 1 222 ? 18.537 5.304 -22.156 1.00 95.31 222 THR A CA 1
ATOM 1626 C C . THR A 1 222 ? 18.219 4.634 -20.814 1.00 95.31 222 THR A C 1
ATOM 1628 O O . THR A 1 222 ? 18.027 3.413 -20.782 1.00 95.31 222 THR A O 1
ATOM 1631 N N . PRO A 1 223 ? 18.129 5.385 -19.698 1.00 92.56 223 PRO A N 1
ATOM 1632 C CA . PRO A 1 223 ? 17.867 4.798 -18.391 1.00 92.56 223 PRO A CA 1
ATOM 1633 C C . PRO A 1 223 ? 16.544 4.034 -18.348 1.00 92.56 223 PRO A C 1
ATOM 1635 O O . PRO A 1 223 ? 15.540 4.463 -18.917 1.00 92.56 223 PRO A O 1
ATOM 1638 N N . VAL A 1 224 ? 16.530 2.935 -17.598 1.00 92.75 224 VAL A N 1
ATOM 1639 C CA . VAL A 1 224 ? 15.315 2.179 -17.296 1.00 92.75 224 VAL A CA 1
ATOM 1640 C C . VAL A 1 224 ? 15.009 2.249 -15.802 1.00 92.75 224 VAL A C 1
ATOM 1642 O O . VAL A 1 224 ? 15.910 2.209 -14.962 1.00 92.75 224 VAL A O 1
ATOM 1645 N N . SER A 1 225 ? 13.727 2.348 -15.447 1.00 90.06 225 SER A N 1
ATOM 1646 C CA . SER A 1 225 ? 13.314 2.267 -14.046 1.00 90.06 225 SER A CA 1
ATOM 1647 C C . SER A 1 225 ? 13.414 0.827 -13.543 1.00 90.06 225 SER A C 1
ATOM 1649 O O . SER A 1 225 ? 12.802 -0.083 -14.100 1.00 90.06 225 SER A O 1
ATOM 1651 N N . VAL A 1 226 ? 14.154 0.633 -12.454 1.00 90.62 226 VAL A N 1
ATOM 1652 C CA . VAL A 1 226 ? 14.318 -0.660 -11.760 1.00 90.62 226 VAL A CA 1
ATOM 1653 C C . VAL A 1 226 ? 13.658 -0.662 -10.380 1.00 90.62 226 VAL A C 1
ATOM 1655 O O . VAL A 1 226 ? 13.992 -1.460 -9.509 1.00 90.62 226 VAL A O 1
ATOM 1658 N N . ARG A 1 227 ? 12.751 0.287 -10.132 1.00 89.06 227 ARG A N 1
ATOM 1659 C CA . ARG A 1 227 ? 12.100 0.415 -8.831 1.00 89.06 227 ARG A CA 1
ATOM 1660 C C . ARG A 1 227 ? 10.956 -0.591 -8.710 1.00 89.06 227 ARG A C 1
ATOM 1662 O O . ARG A 1 227 ? 9.989 -0.516 -9.467 1.00 89.06 227 ARG A O 1
ATOM 1669 N N . ASN A 1 228 ? 11.053 -1.456 -7.703 1.00 92.00 228 ASN A N 1
ATOM 1670 C CA . ASN A 1 228 ? 9.990 -2.383 -7.316 1.00 92.00 228 ASN A CA 1
ATOM 1671 C C . ASN A 1 228 ? 8.680 -1.641 -6.998 1.00 92.00 228 ASN A C 1
ATOM 1673 O O . ASN A 1 228 ? 8.728 -0.459 -6.635 1.00 92.00 228 ASN A O 1
ATOM 1677 N N . PRO A 1 229 ? 7.519 -2.315 -7.082 1.00 95.00 229 PRO A N 1
ATOM 1678 C CA . PRO A 1 229 ? 6.245 -1.709 -6.734 1.00 95.00 229 PRO A CA 1
ATOM 1679 C C . PRO A 1 229 ? 6.263 -1.138 -5.314 1.00 95.00 229 PRO A C 1
ATOM 1681 O O . PRO A 1 229 ? 6.783 -1.763 -4.386 1.00 95.00 229 PRO A O 1
ATOM 1684 N N . TYR A 1 230 ? 5.703 0.055 -5.136 1.00 93.19 230 TYR A N 1
ATOM 1685 C CA . TYR A 1 230 ? 5.740 0.749 -3.854 1.00 93.19 230 TYR A CA 1
ATOM 1686 C C . TYR A 1 230 ? 4.459 1.510 -3.526 1.00 93.19 230 TYR A C 1
ATOM 1688 O O . TYR A 1 230 ? 3.653 1.815 -4.408 1.00 93.19 230 TYR A O 1
ATOM 1696 N N . VAL A 1 231 ? 4.326 1.852 -2.241 1.00 93.00 231 VAL A N 1
ATOM 1697 C CA . VAL A 1 231 ? 3.317 2.778 -1.708 1.00 93.00 231 VAL A CA 1
ATOM 1698 C C . VAL A 1 231 ? 3.994 3.836 -0.836 1.00 93.00 231 VAL A C 1
ATOM 1700 O O . VAL A 1 231 ? 4.806 3.503 0.030 1.00 93.00 231 VAL A O 1
ATOM 1703 N N . GLY A 1 232 ? 3.667 5.109 -1.063 1.00 90.56 232 GLY A N 1
ATOM 1704 C CA . GLY A 1 232 ? 4.171 6.236 -0.277 1.00 90.56 232 GLY A CA 1
ATOM 1705 C C . GLY A 1 232 ? 3.484 6.378 1.082 1.00 90.56 232 GLY A C 1
ATOM 1706 O O . GLY A 1 232 ? 2.260 6.508 1.156 1.00 90.56 232 GLY A O 1
ATOM 1707 N N . PHE A 1 233 ? 4.268 6.435 2.159 1.00 87.69 233 PHE A N 1
ATOM 1708 C CA . PHE A 1 233 ? 3.796 6.648 3.531 1.00 87.69 233 PHE A CA 1
ATOM 1709 C C . PHE A 1 233 ? 4.392 7.915 4.131 1.00 87.69 233 PHE A C 1
ATOM 1711 O O . PHE A 1 233 ? 5.533 8.257 3.851 1.00 87.69 233 PHE A O 1
ATOM 1718 N N . ALA A 1 234 ? 3.635 8.619 4.973 1.00 78.94 234 ALA A N 1
ATOM 1719 C CA . ALA A 1 234 ? 4.143 9.828 5.614 1.00 78.94 234 ALA A CA 1
ATOM 1720 C C . ALA A 1 234 ? 5.387 9.534 6.461 1.00 78.94 234 ALA A C 1
ATOM 1722 O O . ALA A 1 234 ? 5.367 8.648 7.315 1.00 78.94 234 ALA A O 1
ATOM 1723 N N . GLU A 1 235 ? 6.421 10.352 6.297 1.00 60.75 235 GLU A N 1
ATOM 1724 C CA . GLU A 1 235 ? 7.525 10.429 7.242 1.00 60.75 235 GLU A CA 1
ATOM 1725 C C . GLU A 1 235 ? 7.047 11.199 8.488 1.00 60.75 235 GLU A C 1
ATOM 1727 O O . GLU A 1 235 ? 7.162 12.419 8.583 1.00 60.75 235 GLU A O 1
ATOM 1732 N N . LYS A 1 236 ? 6.409 10.509 9.441 1.00 55.00 236 LYS A N 1
ATOM 1733 C CA . LYS A 1 236 ? 6.140 11.069 10.776 1.00 55.00 236 LYS A CA 1
ATOM 1734 C C . LYS A 1 236 ? 7.107 10.457 11.782 1.00 55.00 236 LYS A C 1
ATOM 1736 O O . LYS A 1 236 ? 6.873 9.366 12.293 1.00 55.00 236 LYS A O 1
ATOM 1741 N N . VAL A 1 237 ? 8.160 11.197 12.116 1.00 42.78 237 VAL A N 1
ATOM 1742 C 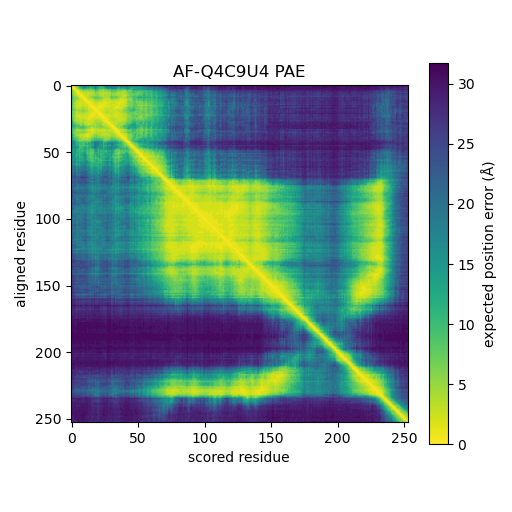CA . VAL A 1 237 ? 8.943 10.950 13.333 1.00 42.78 237 VAL A CA 1
ATOM 1743 C C . VAL A 1 237 ? 8.079 11.392 14.515 1.00 42.78 237 VAL A C 1
ATOM 1745 O O . VAL A 1 237 ? 7.681 12.553 14.589 1.00 42.78 237 VAL A O 1
ATOM 1748 N N . SER A 1 238 ? 7.726 10.475 15.421 1.00 40.88 238 SER A N 1
ATOM 1749 C CA . SER A 1 238 ? 7.012 10.841 16.650 1.00 40.88 238 SER A CA 1
ATOM 1750 C C . SER A 1 238 ? 7.901 11.770 17.487 1.00 40.88 238 SER A C 1
ATOM 1752 O O . SER A 1 238 ? 8.965 11.332 17.925 1.00 40.88 238 SER A O 1
ATOM 1754 N N . PRO A 1 239 ? 7.490 13.016 17.783 1.00 43.19 239 PRO A N 1
ATOM 1755 C CA . PRO A 1 239 ? 8.292 13.914 18.613 1.00 43.19 239 PRO A CA 1
ATOM 1756 C C . PRO A 1 239 ? 8.322 13.506 20.101 1.00 43.19 239 PRO A C 1
ATOM 1758 O O . PRO A 1 239 ? 8.929 14.202 20.907 1.00 43.19 239 PRO A O 1
ATOM 1761 N N . LYS A 1 240 ? 7.658 12.404 20.498 1.00 43.47 240 LYS A N 1
ATOM 1762 C CA . LYS A 1 240 ? 7.455 12.015 21.908 1.00 43.47 240 LYS A CA 1
ATOM 1763 C C . LYS A 1 240 ? 8.285 10.823 22.401 1.00 43.47 240 LYS A C 1
ATOM 1765 O O . LYS A 1 240 ? 8.082 10.389 23.529 1.00 43.47 240 LYS A O 1
ATOM 1770 N N . PHE A 1 241 ? 9.265 10.339 21.638 1.00 40.31 241 PHE A N 1
ATOM 1771 C CA . PHE A 1 241 ? 10.288 9.415 22.159 1.00 40.31 241 PHE A CA 1
ATOM 1772 C C . PHE A 1 241 ? 11.369 10.176 22.963 1.00 40.31 241 PHE A C 1
ATOM 1774 O O . PHE A 1 241 ? 12.561 10.057 22.707 1.00 40.31 241 PHE A O 1
ATOM 1781 N N . MET A 1 242 ? 10.961 10.997 23.938 1.00 35.47 242 MET A N 1
ATOM 1782 C CA . MET A 1 242 ? 11.849 11.436 25.018 1.00 35.47 242 MET A CA 1
ATOM 1783 C C . MET A 1 242 ? 11.385 10.744 26.303 1.00 35.47 242 MET A C 1
ATOM 1785 O O . MET A 1 242 ? 10.215 10.878 26.667 1.00 35.47 242 MET A O 1
ATOM 1789 N N . PRO A 1 243 ? 12.252 9.949 26.952 1.00 40.06 243 PRO A N 1
ATOM 1790 C CA . PRO A 1 243 ? 11.853 9.061 28.029 1.00 40.06 243 PRO A CA 1
ATOM 1791 C C . PRO A 1 243 ? 11.273 9.833 29.215 1.00 40.06 243 PRO A C 1
ATOM 1793 O O . PRO A 1 243 ? 11.767 10.880 29.631 1.00 40.06 243 PRO A O 1
ATOM 1796 N N . LEU A 1 244 ? 10.215 9.243 29.758 1.00 36.09 244 LEU A N 1
ATOM 1797 C CA . LEU A 1 244 ? 9.420 9.609 30.924 1.00 36.09 244 LEU A CA 1
ATOM 1798 C C . LEU A 1 244 ? 10.236 9.569 32.245 1.00 36.09 244 LEU A C 1
ATOM 1800 O O . LEU A 1 244 ? 9.855 8.885 33.188 1.00 36.09 244 LEU A O 1
ATOM 1804 N N . LEU A 1 245 ? 11.376 10.268 32.331 1.00 37.09 245 LEU A N 1
ATOM 1805 C CA . LEU A 1 245 ? 12.287 10.198 33.492 1.00 37.09 245 LEU A CA 1
ATOM 1806 C C . LEU A 1 245 ? 12.632 11.536 34.172 1.00 37.09 245 LEU A C 1
ATOM 1808 O O . LEU A 1 245 ? 13.468 11.552 35.067 1.00 37.09 245 LEU A O 1
ATOM 1812 N N . THR A 1 246 ? 11.965 12.649 33.851 1.00 38.50 246 THR A N 1
ATOM 1813 C CA . THR A 1 246 ? 12.316 13.970 34.432 1.00 38.50 246 THR A CA 1
ATOM 1814 C C . THR A 1 246 ? 11.176 14.731 35.111 1.00 38.50 246 THR A C 1
ATOM 1816 O O . THR A 1 246 ? 11.246 15.948 35.242 1.00 38.50 246 THR A O 1
ATOM 1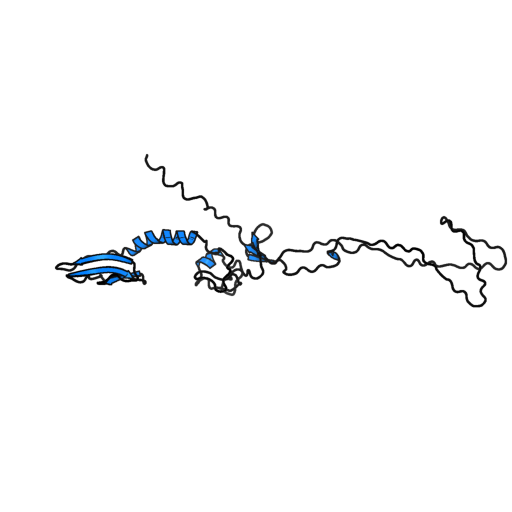819 N N . LYS A 1 247 ? 10.130 14.052 35.602 1.00 39.84 247 LYS A N 1
ATOM 1820 C CA . LYS A 1 247 ? 9.021 14.719 36.322 1.00 39.84 247 LYS A CA 1
ATOM 1821 C C . LYS A 1 247 ? 8.781 14.261 37.767 1.00 39.84 247 LYS A C 1
ATOM 1823 O O . LYS A 1 247 ? 7.665 14.392 38.239 1.00 39.84 247 LYS A O 1
ATOM 1828 N N . ASN A 1 248 ? 9.805 13.781 38.481 1.00 38.25 248 ASN A N 1
ATOM 1829 C CA . ASN A 1 248 ? 9.683 13.474 39.921 1.00 38.25 248 ASN A CA 1
ATOM 1830 C C . ASN A 1 248 ? 10.798 14.033 40.825 1.00 38.25 248 ASN A C 1
ATOM 1832 O O . ASN A 1 248 ? 10.889 13.657 41.988 1.00 38.25 248 ASN A O 1
ATOM 1836 N N . PHE A 1 249 ? 11.610 14.974 40.350 1.00 34.72 249 PHE A N 1
ATOM 1837 C CA . PHE A 1 249 ? 12.480 15.764 41.223 1.00 34.72 249 PHE A CA 1
ATOM 1838 C C . PHE A 1 249 ? 12.333 17.232 40.832 1.00 34.72 249 PHE A C 1
ATOM 1840 O O . PHE A 1 249 ? 12.418 17.539 39.649 1.00 34.72 249 PHE A O 1
ATOM 1847 N N . LEU A 1 250 ? 12.145 18.107 41.825 1.00 41.22 250 LEU A N 1
ATOM 1848 C CA . LEU A 1 250 ? 11.934 19.564 41.744 1.00 41.22 250 LEU A CA 1
ATOM 1849 C C . LEU A 1 250 ? 10.474 20.055 41.800 1.00 41.22 250 LEU A C 1
ATOM 1851 O O . LEU A 1 250 ? 10.032 20.793 40.931 1.00 41.22 250 LEU A O 1
ATOM 1855 N N . THR A 1 251 ? 9.780 19.760 42.900 1.00 38.47 251 THR A N 1
ATOM 1856 C CA . THR A 1 251 ? 8.966 20.774 43.604 1.00 38.47 251 THR A CA 1
ATOM 1857 C C . THR A 1 251 ? 9.040 20.512 45.107 1.00 38.47 251 THR A C 1
ATOM 1859 O O . THR A 1 251 ? 8.229 19.778 45.663 1.00 38.47 251 THR A O 1
ATOM 1862 N N . ASN A 1 252 ? 10.077 21.062 45.738 1.00 37.28 252 ASN A N 1
ATOM 1863 C CA . ASN A 1 252 ? 10.124 21.347 47.172 1.00 37.28 252 ASN A CA 1
ATOM 1864 C C . ASN A 1 252 ? 11.057 22.556 47.368 1.00 37.28 252 ASN A C 1
ATOM 1866 O O . ASN A 1 252 ? 12.234 22.405 47.695 1.00 37.28 252 ASN A O 1
ATOM 1870 N N . GLN A 1 253 ? 10.524 23.733 47.039 1.00 39.16 253 GLN A N 1
ATOM 1871 C CA . GLN A 1 253 ? 10.927 25.074 47.476 1.00 39.16 253 GLN A CA 1
ATOM 1872 C C . GLN A 1 253 ? 9.641 25.901 47.483 1.00 39.16 253 GLN A C 1
ATOM 1874 O O . GLN A 1 253 ? 8.940 25.851 46.445 1.00 39.16 253 GLN A O 1
#

InterPro domains:
  IPR011083 Phage tail collar domain [PF07484] (76-130)
  IPR037053 Phage tail collar domain superfamily [G3DSA:3.90.1340.10] (65-126)

Secondary structure (DSSP, 8-state):
-PPP-PPPTTSEEEEEE-TTS-EEEESS--SSSEEEEEEE--SS---SPPP--HHHHHHHHHHHHHHHHTTS-TT------SSSPPTT---SB--EE-TTTSHHHHHHHTTTT-EETTEEEPPB-TT-EEEE-BTTB-TT-EE--S--PPPGGGS--B-------------PPPTT------------SS-------SS----------------PPB--------PPPEEEE-----TT-S-S-SSSS----

Foldseek 3Di:
DQPADKDDAQAKWWWWQAPVRHIDIDRDDDPGTGTDDIDGHYDDIPDDRDDRCSVVVCVVCVVVVVVVCVVAPQVDDDDDPDPDAPPPDDDQQFDWDACVVVVRNCVVCPQLQHDDVRTHTRHRPVQADEDEDDPVHHANDKDDDQDWDDDQQQDAWDWDDDDDVDDDDDDDDDPPDDDDPDPDPDPDDDDDDPDDDDDDDDDDDDPPPPPDPDIGTIYNNPDTDPDGIYGYRYPDDPPPPPDPDPPPDDDDD